Protein AF-A0A915NG76-F1 (afdb_monomer)

Sequence (175 aa):
MPSISKTQPSRLTCLKFEKVDKRSAHDLEFIYHGDGCTSHLGNDRKTKSEDTKIKSHHVNVPWRYCGSVGTVIHEVMHALGFEHEMNRFDRKEYAWIYYENVNKTMWSNFQRSTSQYFGTPYDYGSIMHYGPTYFTLDKKKFSIVALKHEYQNTMGQRDEPSFKDIKLINRLYCK

InterPro domains:
  IPR001506 Peptidase M12A [PF01400] (11-174)
  IPR001506 Peptidase M12A [PR00480] (66-84)
  IPR001506 Peptidase M12A [PR00480] (85-102)
  IPR001506 Peptidase M12A [PR00480] (121-136)
  IPR001506 Peptidase M12A [PR00480] (161-174)
  IPR001506 Peptidase M12A [PS51864] (1-175)
  IPR006026 Peptidase, metallopeptidase [SM00235] (1-126)
  IPR024079 Metallopeptidase, catalytic domain superfamily [G3DSA:3.40.390.10] (5-175)

Secondary structure (DSSP, 8-state):
--------GGGTSS------SS--TTSEEEE-SSSS-EE-SSS-TT---SS-S---EEEE--HHHH-SHHHHHHHHHHHTTPPPGGGSTTGGGTEEE-GGGB-GGGGGGGPPP----TTPPP-TT-TTSPPTTTTBSSTTS-SEEESSGGGTTTTT--SS--HHHHHHHHHHH--

pLDDT: mean 86.1, std 16.58, range [30.11, 98.44]

Nearest PDB structures (foldseek):
  3vtg-assembly1_A  TM=9.366E-01  e=2.040E-13  Oryzias latipes
  3lqb-assembly1_A  TM=9.213E-01  e=1.218E-12  Danio rerio
  1iab-assembly1_A  TM=8.892E-01  e=3.510E-12  Astacus astacus
  7uab-assembly1_H  TM=9.146E-01  e=6.802E-12  Homo sapiens
  3lq0-assembly1_A  TM=8.709E-01  e=1.155E-11  Astacus astacus

Solvent-accessible surface area (backbone atoms only — not comparable to full-atom values): 10423 Å² total; per-residue (Å²): 130,90,78,78,75,78,78,57,66,63,80,73,37,78,64,80,88,75,92,69,94,73,86,43,58,86,37,80,38,81,35,62,69,80,80,69,69,43,42,49,60,24,90,59,82,78,76,72,68,91,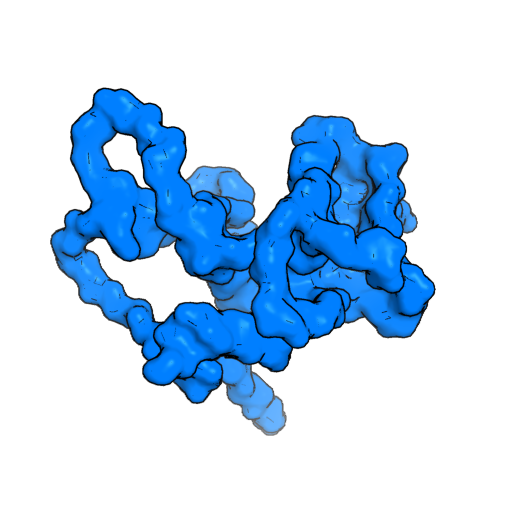69,93,74,70,64,43,47,49,29,33,34,16,59,92,86,23,61,47,71,21,46,48,48,39,26,50,39,16,42,71,47,49,68,47,51,68,18,38,70,65,24,79,82,45,39,46,73,39,65,90,39,29,40,77,93,54,53,72,80,61,46,71,40,87,72,82,63,88,89,57,75,92,51,56,52,20,37,46,18,67,34,31,44,54,64,30,80,46,83,91,42,58,16,40,44,41,73,51,67,90,43,43,84,43,26,35,43,54,74,54,75,26,74,64,50,46,50,52,50,30,74,76,73,50,127

Foldseek 3Di:
DDDPPLDDLVVLAVDDADDDPDAALAAEDEAQDDDDFAWAAESPPPPPPVDDDHNHTYGYAHCVPQVAPLSSVLRVVRNNRDAALLQEPCNVVWKDFPVVQADPVCVVSNHHDPDDQPPQDRDQQASSFQAQNPRGPDSVHGRMATPPNVSNHNHHDRR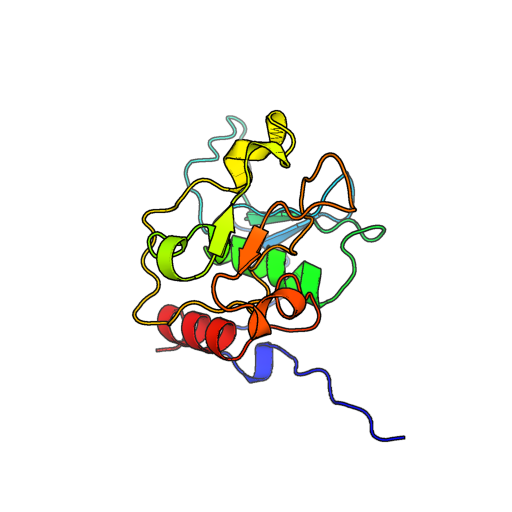DGDPSSSVSNCVVPPD

Mean predicted aligned error: 6.88 Å

Structure (mmCIF, N/CA/C/O backbone):
data_AF-A0A915NG76-F1
#
_entry.id   AF-A0A915NG76-F1
#
loop_
_atom_site.group_PDB
_atom_site.id
_atom_site.type_symbol
_atom_site.label_atom_id
_atom_site.label_alt_id
_atom_site.label_comp_id
_atom_site.label_asym_id
_atom_site.label_entity_id
_atom_site.label_seq_id
_atom_site.pdbx_PDB_ins_code
_atom_site.Cartn_x
_atom_site.Cartn_y
_atom_site.Cartn_z
_atom_site.occupancy
_atom_site.B_iso_or_equiv
_atom_site.auth_seq_id
_atom_site.auth_comp_id
_atom_site.auth_asym_id
_atom_site.auth_atom_id
_atom_site.pdbx_PDB_model_num
ATOM 1 N N . MET A 1 1 ? -3.055 -34.464 -0.888 1.00 31.48 1 MET A N 1
ATOM 2 C CA . MET A 1 1 ? -3.204 -33.109 -0.311 1.00 31.48 1 MET A CA 1
ATOM 3 C C . MET A 1 1 ? -3.363 -32.142 -1.472 1.00 31.48 1 MET A C 1
ATOM 5 O O . MET A 1 1 ? -2.508 -32.192 -2.348 1.00 31.48 1 MET A O 1
ATOM 9 N N . PRO A 1 2 ? -4.448 -31.359 -1.572 1.00 32.97 2 PRO A N 1
ATOM 10 C CA . PRO A 1 2 ? -4.625 -30.479 -2.716 1.00 32.97 2 PRO A CA 1
ATOM 11 C C . PRO A 1 2 ? -3.627 -29.325 -2.612 1.00 32.97 2 PRO A C 1
ATOM 13 O O . PRO A 1 2 ? -3.658 -28.534 -1.673 1.00 32.97 2 PRO A O 1
ATOM 16 N N . SER A 1 3 ? -2.705 -29.276 -3.569 1.00 30.11 3 SER A N 1
ATOM 17 C CA . SER A 1 3 ? -1.779 -28.173 -3.777 1.00 30.11 3 SER A CA 1
ATOM 18 C C . SER A 1 3 ? -2.566 -26.952 -4.246 1.00 30.11 3 SER A C 1
ATOM 20 O O . SER A 1 3 ? -2.996 -26.895 -5.400 1.00 30.11 3 SER A O 1
ATOM 22 N N . ILE A 1 4 ? -2.763 -25.976 -3.363 1.00 38.88 4 ILE A N 1
ATOM 23 C CA . ILE A 1 4 ? -3.222 -24.648 -3.768 1.00 38.88 4 ILE A CA 1
ATOM 24 C C . ILE A 1 4 ? -2.076 -24.040 -4.581 1.00 38.88 4 ILE A C 1
ATOM 26 O O . ILE A 1 4 ? -1.020 -23.694 -4.049 1.00 38.88 4 ILE A O 1
ATOM 30 N N . SER A 1 5 ? -2.254 -24.020 -5.900 1.00 38.53 5 SER A N 1
ATOM 31 C CA . SER A 1 5 ? -1.371 -23.350 -6.850 1.00 38.53 5 SER A CA 1
ATOM 32 C C . SER A 1 5 ? -1.288 -21.876 -6.459 1.00 38.53 5 SER A C 1
ATOM 34 O O . SER A 1 5 ? -2.211 -21.125 -6.758 1.00 38.53 5 SER A O 1
ATOM 36 N N . LYS A 1 6 ? -0.197 -21.468 -5.800 1.00 47.28 6 LYS A N 1
ATOM 37 C CA . LYS A 1 6 ? 0.127 -20.053 -5.583 1.00 47.28 6 LYS A CA 1
ATOM 38 C C . LYS A 1 6 ? 0.153 -19.373 -6.947 1.00 47.28 6 LYS A C 1
ATOM 40 O O . LYS A 1 6 ? 1.013 -19.671 -7.779 1.00 47.28 6 LYS A O 1
ATOM 45 N N . THR A 1 7 ? -0.839 -18.538 -7.209 1.00 50.06 7 THR A N 1
ATOM 46 C CA . THR A 1 7 ? -1.038 -17.871 -8.488 1.00 50.06 7 THR A CA 1
ATOM 47 C C . THR A 1 7 ? 0.158 -16.967 -8.761 1.00 50.06 7 THR A C 1
ATOM 49 O O . THR A 1 7 ? 0.383 -15.990 -8.056 1.00 50.06 7 THR A O 1
ATOM 52 N N . GLN A 1 8 ? 0.979 -17.301 -9.762 1.00 56.22 8 GLN A N 1
ATOM 53 C CA . GLN A 1 8 ? 2.066 -16.411 -10.167 1.00 56.22 8 GLN A CA 1
ATOM 54 C C . GLN A 1 8 ? 1.469 -15.146 -10.814 1.00 56.22 8 GLN A C 1
ATOM 56 O O . GLN A 1 8 ? 0.735 -15.281 -11.799 1.00 56.22 8 GLN A O 1
ATOM 61 N N . PRO A 1 9 ? 1.796 -13.927 -10.335 1.00 56.66 9 PRO A N 1
ATOM 62 C CA . PRO A 1 9 ? 1.234 -12.676 -10.865 1.00 56.66 9 PRO A CA 1
ATOM 63 C C . PRO A 1 9 ? 1.435 -12.475 -12.376 1.00 56.66 9 PRO A C 1
ATOM 65 O O . PRO A 1 9 ? 0.619 -11.835 -13.038 1.00 56.66 9 PRO A O 1
ATOM 68 N N . SER A 1 10 ? 2.485 -13.075 -12.946 1.00 60.84 10 SER A N 1
ATOM 69 C CA . SER A 1 10 ? 2.802 -13.040 -14.380 1.00 60.84 10 SER A CA 1
ATOM 70 C C . SER A 1 10 ? 1.759 -13.718 -15.277 1.00 60.84 10 SER A C 1
ATOM 72 O O . SER A 1 10 ? 1.754 -13.485 -16.480 1.00 60.84 10 SER A O 1
ATOM 74 N N . ARG A 1 11 ? 0.869 -14.559 -14.728 1.00 74.75 11 ARG A N 1
ATOM 75 C CA . ARG A 1 11 ? -0.233 -15.178 -15.491 1.00 74.75 11 ARG A CA 1
ATOM 76 C C . ARG A 1 11 ? -1.514 -14.348 -15.495 1.00 74.75 11 ARG A C 1
ATOM 78 O O . ARG A 1 11 ? -2.400 -14.618 -16.296 1.00 74.75 11 ARG A O 1
ATOM 85 N N . LEU A 1 12 ? -1.623 -13.379 -14.589 1.00 87.56 12 LEU A N 1
ATOM 86 C CA . LEU A 1 12 ? -2.818 -12.551 -14.409 1.00 87.56 12 LEU A CA 1
ATOM 87 C C . LEU A 1 12 ? -2.623 -11.118 -14.916 1.00 87.56 12 LEU A C 1
ATOM 89 O O . LEU A 1 12 ? -3.584 -10.351 -14.970 1.00 87.56 12 LEU A O 1
ATOM 93 N N . THR A 1 13 ? -1.391 -10.762 -15.282 1.00 91.50 13 THR A N 1
ATOM 94 C CA . THR A 1 13 ? -1.029 -9.454 -15.828 1.00 91.50 13 THR A CA 1
ATOM 95 C C . THR A 1 13 ? -0.209 -9.608 -17.103 1.00 91.50 13 THR A C 1
ATOM 97 O O . THR A 1 13 ? 0.371 -10.660 -17.354 1.00 91.50 13 THR A O 1
ATOM 100 N N . CYS A 1 14 ? -0.148 -8.556 -17.919 1.00 91.56 14 CYS A N 1
ATOM 101 C CA . CYS A 1 14 ? 0.740 -8.504 -19.085 1.00 91.56 14 CYS A CA 1
ATOM 102 C C . CYS A 1 14 ? 2.205 -8.215 -18.716 1.00 91.56 14 CYS A C 1
ATOM 104 O O . CYS A 1 14 ? 3.066 -8.237 -19.597 1.00 91.56 14 CYS A O 1
ATOM 106 N N . LEU A 1 15 ? 2.490 -7.903 -17.444 1.00 91.12 15 LEU A N 1
ATOM 107 C CA . LEU A 1 15 ? 3.829 -7.537 -17.004 1.00 91.12 15 LEU A CA 1
ATOM 108 C C . LEU A 1 15 ? 4.763 -8.743 -17.098 1.00 91.12 15 LEU A C 1
ATOM 110 O O . LEU A 1 15 ? 4.493 -9.817 -16.554 1.00 91.12 15 LEU A O 1
ATOM 114 N N . LYS A 1 16 ? 5.898 -8.534 -17.762 1.00 89.31 16 LYS A N 1
ATOM 115 C CA . LYS A 1 16 ? 6.995 -9.493 -17.855 1.00 89.31 16 LYS A CA 1
ATOM 116 C C . LYS A 1 16 ? 8.250 -8.842 -17.299 1.00 89.31 16 LYS A C 1
ATOM 118 O O . LYS A 1 16 ? 8.584 -7.725 -17.680 1.00 89.31 16 LYS A O 1
ATOM 123 N N . PHE A 1 17 ? 8.921 -9.550 -16.400 1.00 87.81 17 PHE A N 1
ATOM 124 C CA . PHE A 1 17 ? 10.209 -9.139 -15.859 1.00 87.81 17 PHE A CA 1
ATOM 125 C C . PHE A 1 17 ? 11.282 -10.017 -16.481 1.00 87.81 17 PHE A C 1
ATOM 127 O O . PHE A 1 17 ? 11.230 -11.242 -16.368 1.00 87.81 17 PHE A O 1
ATOM 134 N N . GLU A 1 18 ? 12.241 -9.382 -17.140 1.00 89.88 18 GLU A N 1
ATOM 135 C CA . GLU A 1 18 ? 13.360 -10.054 -17.783 1.00 89.88 18 GLU A CA 1
ATOM 136 C C . GLU A 1 18 ? 14.650 -9.627 -17.099 1.00 89.88 18 GLU A C 1
ATOM 138 O O . GLU A 1 18 ? 14.840 -8.463 -16.744 1.00 89.88 18 GLU A O 1
ATOM 143 N N . LYS A 1 19 ? 15.542 -10.591 -16.874 1.00 90.38 19 LYS A N 1
ATOM 144 C CA . LYS A 1 19 ? 16.863 -10.286 -16.341 1.00 90.38 19 LYS A CA 1
ATOM 145 C C . LYS A 1 19 ? 17.664 -9.570 -17.424 1.00 90.38 19 LYS A C 1
ATOM 147 O O . LYS A 1 19 ? 17.807 -10.092 -18.525 1.00 90.38 19 LYS A O 1
ATOM 152 N N . VAL A 1 20 ? 18.230 -8.421 -17.076 1.00 86.44 20 VAL A N 1
ATOM 153 C CA . VAL A 1 20 ? 19.113 -7.650 -17.953 1.00 86.44 20 VAL A CA 1
ATOM 154 C C . VAL A 1 20 ? 20.559 -7.733 -17.470 1.00 86.44 20 VAL A C 1
ATOM 156 O O . VAL A 1 20 ? 20.831 -7.664 -16.270 1.00 86.44 20 VAL A O 1
ATOM 159 N N . ASP A 1 21 ? 21.501 -7.868 -18.405 1.00 84.25 21 ASP A N 1
ATOM 160 C CA . ASP A 1 21 ? 22.936 -7.925 -18.085 1.00 84.25 21 ASP A CA 1
ATOM 161 C C . ASP A 1 21 ? 23.558 -6.529 -17.937 1.00 84.25 21 ASP A C 1
ATOM 163 O O . ASP A 1 21 ? 24.488 -6.325 -17.155 1.00 84.25 21 ASP A O 1
ATOM 167 N N . LYS A 1 22 ? 23.029 -5.542 -18.672 1.00 81.88 22 LYS A N 1
ATOM 168 C CA . LYS A 1 22 ? 23.429 -4.133 -18.587 1.00 81.88 22 LYS A CA 1
ATOM 169 C C . LYS A 1 22 ? 22.268 -3.319 -18.038 1.00 81.88 22 LYS A C 1
ATOM 171 O O . LYS A 1 22 ? 21.268 -3.143 -18.723 1.00 81.88 22 LYS A O 1
ATOM 176 N N . ARG A 1 23 ? 22.425 -2.830 -16.808 1.00 75.19 23 ARG A N 1
ATOM 177 C CA . ARG A 1 23 ? 21.411 -2.023 -16.124 1.00 75.19 23 ARG A CA 1
ATOM 178 C C . ARG A 1 23 ? 21.256 -0.654 -16.774 1.00 75.19 23 ARG A C 1
ATOM 180 O O . ARG A 1 23 ? 22.228 -0.058 -17.235 1.00 75.19 23 ARG A O 1
ATOM 187 N N . SER A 1 24 ? 20.042 -0.143 -16.721 1.00 77.38 24 SER A N 1
ATOM 188 C CA . SER A 1 24 ? 19.613 1.195 -17.094 1.00 77.38 24 SER A CA 1
ATOM 189 C C . SER A 1 24 ? 18.843 1.836 -15.934 1.00 77.38 24 SER A C 1
ATOM 191 O O . SER A 1 24 ? 18.521 1.192 -14.937 1.00 77.38 24 SER A O 1
ATOM 193 N N . ALA A 1 25 ? 18.526 3.125 -16.063 1.00 71.50 25 ALA A N 1
ATOM 194 C CA . ALA A 1 25 ? 17.748 3.848 -15.055 1.00 71.50 25 ALA A CA 1
ATOM 195 C C . ALA A 1 25 ? 16.252 3.466 -15.041 1.00 71.50 25 ALA A C 1
ATOM 197 O O . ALA A 1 25 ? 15.455 4.079 -14.337 1.00 71.50 25 ALA A O 1
ATOM 198 N N . HIS A 1 26 ? 15.854 2.507 -15.877 1.00 76.44 26 HIS A N 1
ATOM 199 C CA . HIS A 1 26 ? 14.485 2.012 -15.986 1.00 76.44 26 HIS A CA 1
ATOM 200 C C . HIS A 1 26 ? 14.322 0.608 -15.397 1.00 76.44 26 HIS A C 1
ATOM 202 O O . HIS A 1 26 ? 13.203 0.104 -15.350 1.00 76.44 26 HIS A O 1
ATOM 208 N N . ASP A 1 27 ? 15.418 -0.011 -14.953 1.00 84.31 27 ASP A N 1
ATOM 209 C CA . ASP A 1 27 ? 15.411 -1.374 -14.440 1.00 84.31 27 ASP A CA 1
ATOM 210 C C . ASP A 1 27 ? 15.227 -1.405 -12.923 1.00 84.31 27 ASP A C 1
ATOM 212 O O . ASP A 1 27 ? 15.664 -0.504 -12.200 1.00 84.31 27 ASP A O 1
ATOM 216 N N . LEU A 1 28 ? 14.621 -2.490 -12.441 1.00 87.50 28 LEU A N 1
ATOM 217 C CA . LEU A 1 28 ? 14.550 -2.798 -11.017 1.00 87.50 28 LEU A CA 1
ATOM 218 C C . LEU A 1 28 ? 15.875 -3.403 -10.544 1.00 87.50 28 LEU A C 1
ATOM 220 O O . LEU A 1 28 ? 16.375 -4.368 -11.126 1.00 87.50 28 LEU A O 1
ATOM 224 N N . GLU A 1 29 ? 16.411 -2.884 -9.444 1.00 87.44 29 GLU A N 1
ATOM 225 C CA . GLU A 1 29 ? 17.569 -3.451 -8.761 1.00 87.44 29 GLU A CA 1
ATOM 226 C C . GLU A 1 29 ? 17.162 -4.017 -7.406 1.00 87.44 29 GLU A C 1
ATOM 228 O O . GLU A 1 29 ? 16.820 -3.284 -6.481 1.00 87.44 29 GLU A O 1
ATOM 233 N N . PHE A 1 30 ? 17.224 -5.341 -7.286 1.00 89.12 30 PHE A N 1
ATOM 234 C CA . PHE A 1 30 ? 16.929 -6.024 -6.035 1.00 89.12 30 PHE A CA 1
ATOM 235 C C . PHE A 1 30 ? 18.147 -6.008 -5.110 1.00 89.12 30 PHE A C 1
ATOM 237 O O . PHE A 1 30 ? 19.215 -6.521 -5.457 1.00 89.12 30 PHE A O 1
ATOM 244 N N . ILE A 1 31 ? 17.963 -5.450 -3.916 1.00 88.81 31 ILE A N 1
ATOM 245 C CA . ILE A 1 31 ? 18.973 -5.367 -2.861 1.00 88.81 31 ILE A CA 1
ATOM 246 C C . ILE A 1 31 ? 18.602 -6.369 -1.770 1.00 88.81 31 ILE A C 1
ATOM 248 O O . ILE A 1 31 ? 17.483 -6.372 -1.270 1.00 88.81 31 ILE A O 1
ATOM 252 N N . TYR A 1 32 ? 19.541 -7.244 -1.408 1.00 88.56 32 TYR A N 1
ATOM 253 C CA . TYR A 1 32 ? 19.290 -8.372 -0.496 1.00 88.56 32 TYR A CA 1
ATOM 254 C C . TYR A 1 32 ? 19.981 -8.233 0.870 1.00 88.56 32 TYR A C 1
ATOM 256 O O . TYR A 1 32 ? 20.070 -9.204 1.623 1.00 88.56 32 TYR A O 1
ATOM 264 N N . HIS A 1 33 ? 20.497 -7.047 1.189 1.00 83.19 33 HIS A N 1
ATOM 265 C CA . HIS A 1 33 ? 21.232 -6.747 2.417 1.00 83.19 33 HIS A CA 1
ATOM 266 C C . HIS A 1 33 ? 20.765 -5.418 3.022 1.00 83.19 33 HIS A C 1
ATOM 268 O O . HIS A 1 33 ? 20.206 -4.584 2.321 1.00 83.19 33 HIS A O 1
ATOM 274 N N . GLY A 1 34 ? 21.017 -5.221 4.317 1.00 81.94 34 GLY A N 1
ATOM 275 C CA . GLY A 1 34 ? 20.538 -4.059 5.070 1.00 81.94 34 GLY A CA 1
ATOM 276 C C . GLY A 1 34 ? 19.251 -4.344 5.844 1.00 81.94 34 GLY A C 1
ATOM 277 O O . GLY A 1 34 ? 18.900 -5.505 6.074 1.00 81.94 34 GLY A O 1
ATOM 278 N N . ASP A 1 35 ? 18.569 -3.271 6.241 1.00 83.25 35 ASP A N 1
ATOM 279 C CA . ASP A 1 35 ? 17.404 -3.313 7.123 1.00 83.25 35 ASP A CA 1
ATOM 280 C C . ASP A 1 35 ? 16.123 -2.869 6.404 1.00 83.25 35 ASP A C 1
ATOM 282 O O . ASP A 1 35 ? 16.138 -1.965 5.568 1.00 83.25 35 ASP A O 1
ATOM 286 N N . GLY A 1 36 ? 14.999 -3.484 6.780 1.00 86.12 36 GLY A N 1
ATOM 287 C CA . GLY A 1 36 ? 13.666 -3.151 6.269 1.00 86.12 36 GLY A CA 1
ATOM 288 C C . GLY A 1 36 ? 13.362 -3.687 4.866 1.00 86.12 36 GLY A C 1
ATOM 289 O O . GLY A 1 36 ? 14.256 -4.073 4.119 1.00 86.12 36 GLY A O 1
ATOM 290 N N . CYS A 1 37 ? 12.073 -3.714 4.528 1.00 91.69 37 CYS A N 1
ATOM 291 C CA . CYS A 1 37 ? 11.581 -3.978 3.175 1.00 91.69 37 CYS A CA 1
ATOM 292 C C . CYS A 1 37 ? 11.119 -2.638 2.604 1.00 91.69 37 CYS A C 1
ATOM 294 O O . CYS A 1 37 ? 10.299 -1.978 3.249 1.00 91.69 37 CYS A O 1
ATOM 296 N N . THR A 1 38 ? 11.710 -2.186 1.497 1.00 90.44 38 THR A N 1
ATOM 297 C CA . THR A 1 38 ? 11.398 -0.866 0.928 1.00 90.44 38 THR A CA 1
ATOM 298 C C . THR A 1 38 ? 11.590 -0.818 -0.584 1.00 90.44 38 THR A C 1
ATOM 300 O O . THR A 1 38 ? 12.479 -1.460 -1.145 1.00 90.44 38 THR A O 1
ATOM 303 N N . SER A 1 39 ? 10.821 0.041 -1.249 1.00 89.19 39 SER A N 1
ATOM 304 C CA . SER A 1 39 ? 11.100 0.489 -2.610 1.00 89.19 39 SER A CA 1
ATOM 305 C C . SER A 1 39 ? 10.675 1.943 -2.815 1.00 89.19 39 SER A C 1
ATOM 307 O O . SER A 1 39 ? 9.869 2.491 -2.060 1.00 89.19 39 SER A O 1
ATOM 309 N N . HIS A 1 40 ? 11.244 2.587 -3.832 1.00 83.88 40 HIS A N 1
ATOM 310 C CA . HIS A 1 40 ? 10.805 3.907 -4.275 1.00 83.88 40 HIS A CA 1
ATOM 311 C C . HIS A 1 40 ? 9.447 3.821 -4.978 1.00 83.88 40 HIS A C 1
ATOM 313 O O . HIS A 1 40 ? 9.148 2.833 -5.640 1.00 83.88 40 HIS A O 1
ATOM 319 N N . LEU A 1 41 ? 8.642 4.881 -4.868 1.00 85.56 41 LEU A N 1
ATOM 320 C CA . LEU A 1 41 ? 7.348 4.952 -5.541 1.00 85.56 41 LEU A CA 1
ATOM 321 C C . LEU A 1 41 ? 7.514 5.311 -7.018 1.00 85.56 41 LEU A C 1
ATOM 323 O O . LEU A 1 41 ? 7.788 6.462 -7.362 1.00 85.56 41 LEU A O 1
ATOM 327 N N . GLY A 1 42 ? 7.285 4.333 -7.891 1.00 82.19 42 GLY A N 1
ATOM 328 C CA . GLY A 1 42 ? 7.299 4.532 -9.337 1.00 82.19 42 GLY A CA 1
ATOM 329 C C . GLY A 1 42 ? 8.652 5.021 -9.847 1.00 82.19 42 GLY A C 1
ATOM 330 O O . GLY A 1 42 ? 9.668 4.954 -9.156 1.00 82.19 42 GLY A O 1
ATOM 331 N N . ASN A 1 43 ? 8.656 5.595 -11.055 1.00 69.25 43 ASN A N 1
ATOM 332 C CA . ASN A 1 43 ? 9.859 6.210 -11.609 1.00 69.25 43 ASN A CA 1
ATOM 333 C C . ASN A 1 43 ? 10.142 7.592 -10.991 1.00 69.25 43 ASN A C 1
ATOM 335 O O . ASN A 1 43 ? 9.971 8.624 -11.648 1.00 69.25 43 ASN A O 1
ATOM 339 N N . ASP A 1 44 ? 10.518 7.622 -9.708 1.00 58.50 44 ASP A N 1
ATOM 340 C CA . ASP A 1 44 ? 10.808 8.872 -9.009 1.00 58.50 44 ASP A CA 1
ATOM 341 C C . ASP A 1 44 ? 12.102 9.521 -9.529 1.00 58.50 44 ASP A C 1
ATOM 343 O O . ASP A 1 44 ? 13.217 9.217 -9.106 1.00 58.50 44 ASP A O 1
ATOM 347 N N . ARG A 1 45 ? 11.939 10.476 -10.452 1.00 51.34 45 ARG A N 1
ATOM 348 C CA . ARG A 1 45 ? 13.025 11.305 -11.004 1.00 51.34 45 ARG A CA 1
ATOM 349 C C . ARG A 1 45 ? 13.652 12.249 -9.966 1.00 51.34 45 ARG A C 1
ATOM 351 O O . ARG A 1 45 ? 14.635 12.922 -10.288 1.00 51.34 45 ARG A O 1
ATOM 358 N N . LYS A 1 46 ? 13.085 12.364 -8.754 1.00 45.66 46 LYS A N 1
ATOM 359 C CA . LYS A 1 46 ? 13.570 13.267 -7.697 1.00 45.66 46 LYS A CA 1
ATOM 360 C C . LYS A 1 46 ? 14.698 12.690 -6.853 1.00 45.66 46 LYS A C 1
ATOM 362 O O . LYS A 1 46 ? 15.303 13.455 -6.105 1.00 45.66 46 LYS A O 1
ATOM 367 N N . THR A 1 47 ? 15.070 11.419 -7.011 1.00 46.50 47 THR A N 1
ATOM 368 C CA . THR A 1 47 ? 16.317 10.884 -6.441 1.00 46.50 47 THR A CA 1
ATOM 369 C C . THR A 1 47 ? 17.521 11.429 -7.221 1.00 46.50 47 THR A C 1
ATOM 371 O O . THR A 1 47 ? 18.261 10.742 -7.921 1.00 46.50 47 THR A O 1
ATOM 374 N N . LYS A 1 48 ? 17.756 12.739 -7.126 1.00 38.38 48 LYS A N 1
ATOM 375 C CA . LYS A 1 48 ? 19.010 13.376 -7.521 1.00 38.38 48 LYS A CA 1
ATOM 376 C C . LYS A 1 48 ? 20.096 13.014 -6.497 1.00 38.38 48 LYS A C 1
ATOM 378 O O . LYS A 1 48 ? 20.472 13.845 -5.692 1.00 38.38 48 LYS A O 1
ATOM 383 N N . SER A 1 49 ? 20.593 11.774 -6.514 1.00 40.47 49 SER A N 1
ATOM 384 C CA . SER A 1 49 ? 21.958 11.527 -6.034 1.00 40.47 49 SER A CA 1
ATOM 385 C C . SER A 1 49 ? 22.923 12.251 -6.978 1.00 40.47 49 SER A C 1
ATOM 387 O O . SER A 1 49 ? 22.769 12.144 -8.203 1.00 40.47 49 SER A O 1
ATOM 389 N N . GLU A 1 50 ? 23.810 13.051 -6.390 1.00 42.75 50 GLU A N 1
ATOM 390 C CA . GLU A 1 50 ? 24.789 13.935 -7.032 1.00 42.75 50 GLU A CA 1
ATOM 391 C C . GLU A 1 50 ? 25.934 13.195 -7.728 1.00 42.75 50 GLU A C 1
ATOM 393 O O . GLU A 1 50 ? 26.675 13.825 -8.472 1.00 42.75 50 GLU A O 1
ATOM 398 N N . AS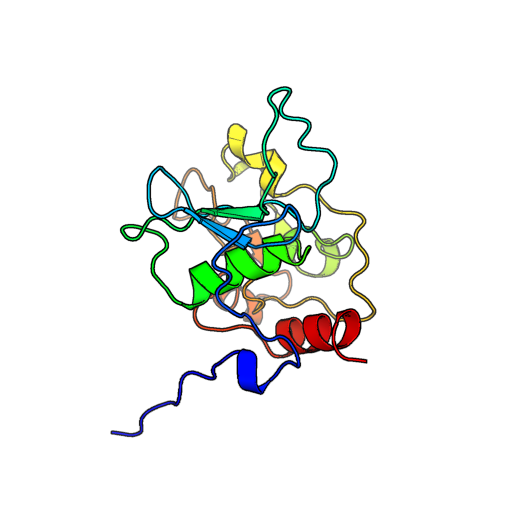P A 1 51 ? 26.027 11.871 -7.605 1.00 47.19 51 ASP A N 1
ATOM 399 C CA . ASP A 1 51 ? 27.107 11.114 -8.226 1.00 47.19 51 ASP A CA 1
ATOM 400 C C . ASP A 1 51 ? 26.616 10.218 -9.368 1.00 47.19 51 ASP A C 1
ATOM 402 O O . ASP A 1 51 ? 25.769 9.333 -9.247 1.00 47.19 51 ASP A O 1
ATOM 406 N N . THR A 1 52 ? 27.175 10.495 -10.538 1.00 48.78 52 THR A N 1
ATOM 407 C CA . THR A 1 52 ? 2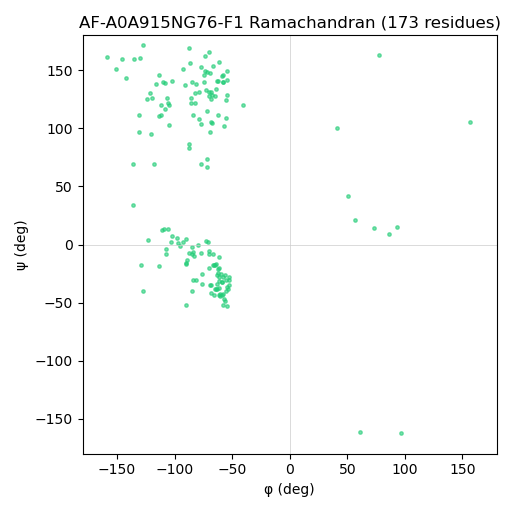7.090 9.738 -11.786 1.00 48.78 52 THR A CA 1
ATOM 408 C C . THR A 1 52 ? 27.164 8.214 -11.609 1.00 48.78 52 THR A C 1
ATOM 410 O O . THR A 1 52 ? 28.203 7.709 -11.190 1.00 48.78 52 THR A O 1
ATOM 413 N N . LYS A 1 53 ? 26.104 7.500 -12.033 1.00 53.16 53 LYS A N 1
ATOM 414 C CA . LYS A 1 53 ? 26.066 6.205 -12.769 1.00 53.16 53 LYS A CA 1
ATOM 415 C C . LYS A 1 53 ? 24.715 5.520 -12.509 1.00 53.16 53 LYS A C 1
ATOM 417 O O . LYS A 1 53 ? 24.495 5.015 -11.427 1.00 53.16 53 LYS A O 1
ATOM 422 N N . ILE A 1 54 ? 23.827 5.543 -13.510 1.00 49.53 54 ILE A N 1
ATOM 423 C CA . ILE A 1 54 ? 22.600 4.725 -13.657 1.00 49.53 54 ILE A CA 1
ATOM 424 C C . ILE A 1 54 ? 21.772 4.513 -12.369 1.00 49.53 54 ILE A C 1
ATOM 426 O O . ILE A 1 54 ? 22.052 3.631 -11.570 1.00 49.53 54 ILE A O 1
ATOM 430 N N . LYS A 1 55 ? 20.688 5.281 -12.214 1.00 55.34 55 LYS A N 1
ATOM 431 C CA . LYS A 1 55 ? 19.767 5.181 -11.070 1.00 55.34 55 LYS A CA 1
ATOM 432 C C . LYS A 1 55 ? 18.691 4.133 -11.339 1.00 55.34 55 LYS A C 1
ATOM 434 O O . LYS A 1 55 ? 17.651 4.471 -11.893 1.00 55.34 55 LYS A O 1
ATOM 439 N N . SER A 1 56 ? 18.978 2.877 -11.029 1.00 59.16 56 SER A N 1
ATOM 440 C CA . SER A 1 56 ? 17.994 1.789 -11.021 1.00 59.16 56 SER A CA 1
ATOM 441 C C . SER A 1 56 ? 16.953 2.000 -9.911 1.00 59.16 56 SER A C 1
ATOM 443 O O . SER A 1 56 ? 17.214 2.644 -8.890 1.00 59.16 56 SER A O 1
ATOM 445 N N . HIS A 1 57 ? 15.752 1.453 -10.093 1.00 77.50 57 HIS A N 1
ATOM 446 C CA . HIS A 1 57 ? 14.713 1.446 -9.062 1.00 77.50 57 HIS A CA 1
ATOM 447 C C . HIS A 1 57 ? 15.024 0.382 -8.024 1.00 77.50 57 HIS A C 1
ATOM 449 O O . HIS A 1 57 ? 14.834 -0.809 -8.262 1.00 77.50 57 HIS A O 1
ATOM 455 N N . HIS A 1 58 ? 15.518 0.813 -6.866 1.00 85.81 58 HIS A N 1
ATOM 456 C CA . HIS A 1 58 ? 15.872 -0.104 -5.792 1.00 85.81 58 HIS A CA 1
ATOM 457 C C . HIS A 1 58 ? 14.629 -0.764 -5.182 1.00 85.81 58 HIS A C 1
ATOM 459 O O . HIS A 1 58 ? 13.663 -0.099 -4.797 1.00 85.81 58 HIS A O 1
ATOM 465 N N . VAL A 1 59 ? 14.697 -2.084 -5.060 1.00 89.50 59 VAL A N 1
ATOM 466 C CA . VAL A 1 59 ? 13.744 -2.940 -4.354 1.00 89.50 59 VAL A CA 1
ATOM 467 C C . VAL A 1 59 ? 14.534 -3.657 -3.264 1.00 89.50 59 VAL A C 1
ATOM 469 O O . VAL A 1 59 ? 15.216 -4.650 -3.517 1.00 89.50 59 VAL A O 1
ATOM 472 N N . ASN A 1 60 ? 14.513 -3.111 -2.053 1.00 92.00 60 ASN A N 1
ATOM 473 C CA . ASN A 1 60 ? 15.230 -3.656 -0.910 1.00 92.00 60 ASN A CA 1
ATOM 474 C C . ASN A 1 60 ? 14.400 -4.756 -0.244 1.00 92.00 60 ASN A C 1
ATOM 476 O O . ASN A 1 60 ? 13.362 -4.496 0.364 1.00 92.00 60 ASN A O 1
ATOM 480 N N . VAL A 1 61 ? 14.874 -5.992 -0.362 1.00 91.19 61 VAL A N 1
ATOM 481 C CA . VAL A 1 61 ? 14.242 -7.203 0.169 1.00 91.19 61 VAL A CA 1
ATOM 482 C C . VAL A 1 61 ? 15.280 -8.125 0.830 1.00 91.19 61 VAL A C 1
ATOM 484 O O . VAL A 1 61 ? 15.560 -9.222 0.335 1.00 91.19 61 VAL A O 1
ATOM 487 N N . PRO A 1 62 ? 15.863 -7.732 1.979 1.00 90.12 62 PRO A N 1
ATOM 488 C CA . PRO A 1 62 ? 16.778 -8.587 2.724 1.00 90.12 62 PRO A CA 1
ATOM 489 C C . PRO A 1 62 ? 16.151 -9.944 3.057 1.00 90.12 62 PRO A C 1
ATOM 491 O O . PRO A 1 62 ? 15.065 -10.026 3.640 1.00 90.12 62 PRO A O 1
ATOM 494 N N . TRP A 1 63 ? 16.862 -11.029 2.734 1.00 84.12 63 TRP A N 1
ATOM 495 C CA . TRP A 1 63 ? 16.329 -12.397 2.818 1.00 84.12 63 TRP A CA 1
ATOM 496 C C . TRP A 1 63 ? 15.753 -12.750 4.197 1.00 84.12 63 TRP A C 1
ATOM 498 O O . TRP A 1 63 ? 14.718 -13.404 4.294 1.00 84.12 63 TRP A O 1
ATOM 508 N N . ARG A 1 64 ? 16.396 -12.274 5.272 1.00 83.38 64 ARG A N 1
ATOM 509 C CA . ARG A 1 64 ? 16.029 -12.599 6.660 1.00 83.38 64 ARG A CA 1
ATOM 51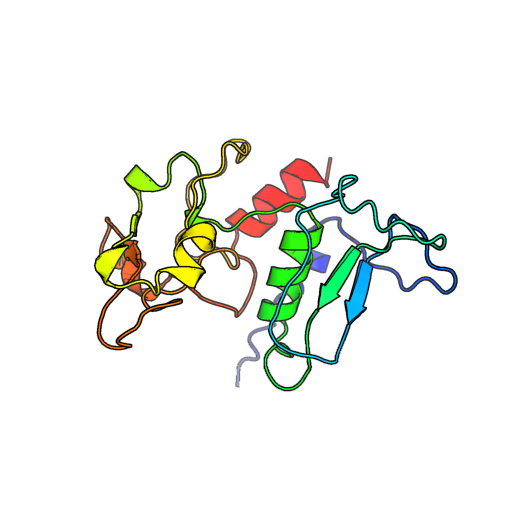0 C C . ARG A 1 64 ? 14.622 -12.154 7.065 1.00 83.38 64 ARG A C 1
ATOM 512 O O . ARG A 1 64 ? 14.024 -12.816 7.906 1.00 83.38 64 ARG A O 1
ATOM 519 N N . TYR A 1 65 ? 14.119 -11.053 6.507 1.00 83.06 65 TYR A N 1
ATOM 520 C CA . TYR A 1 65 ? 12.873 -10.421 6.967 1.00 83.06 65 TYR A CA 1
ATOM 521 C C . TYR A 1 65 ? 11.874 -10.137 5.836 1.00 83.06 65 TYR A C 1
ATOM 523 O O . TYR A 1 65 ? 10.689 -9.970 6.107 1.00 83.06 65 TYR A O 1
ATOM 531 N N . CYS A 1 66 ? 12.328 -10.130 4.578 1.00 89.62 66 CYS A N 1
ATOM 532 C CA . CYS A 1 66 ? 11.534 -9.732 3.411 1.00 89.62 66 CYS A CA 1
ATOM 533 C C . CYS A 1 66 ? 11.449 -10.816 2.327 1.00 89.62 66 CYS A C 1
ATOM 535 O O . CYS A 1 66 ? 10.867 -10.581 1.275 1.00 89.62 66 CYS A O 1
ATOM 537 N N . GLY A 1 67 ? 12.018 -12.005 2.561 1.00 83.25 67 GLY A N 1
ATOM 538 C CA . GLY A 1 67 ? 12.151 -13.061 1.549 1.00 83.25 67 GLY A CA 1
ATOM 539 C C . GLY A 1 67 ? 10.853 -13.771 1.136 1.00 83.25 67 GLY A C 1
ATOM 540 O O . GLY A 1 67 ? 10.909 -14.707 0.339 1.00 83.25 67 GLY A O 1
ATOM 541 N N . SER A 1 68 ? 9.687 -13.382 1.666 1.00 90.19 68 SER A N 1
ATOM 542 C CA . SER A 1 68 ? 8.416 -13.965 1.228 1.00 90.19 68 SER A CA 1
ATOM 543 C C . SER A 1 68 ? 8.027 -13.431 -0.155 1.00 90.19 68 SER A C 1
ATOM 545 O O . SER A 1 68 ? 8.266 -12.271 -0.487 1.00 90.19 68 SER A O 1
ATOM 547 N N . VAL A 1 69 ? 7.385 -14.279 -0.963 1.00 90.62 69 VAL A N 1
ATOM 548 C CA . VAL A 1 69 ? 6.946 -13.900 -2.316 1.00 90.62 69 VAL A CA 1
ATOM 549 C C . VAL A 1 69 ? 6.000 -12.696 -2.274 1.00 90.62 69 VAL A C 1
ATOM 551 O O . VAL A 1 69 ? 6.170 -11.774 -3.064 1.00 90.62 69 VAL A O 1
ATOM 554 N N . GLY A 1 70 ? 5.051 -12.656 -1.335 1.00 93.50 70 GLY A N 1
ATOM 555 C CA . GLY A 1 70 ? 4.128 -11.529 -1.219 1.00 93.50 70 GLY A CA 1
ATOM 556 C C . GLY A 1 70 ? 4.796 -10.232 -0.759 1.00 93.50 70 GLY A C 1
ATOM 557 O O . GLY A 1 70 ? 4.444 -9.169 -1.260 1.00 93.50 70 GLY A O 1
ATOM 558 N N . THR A 1 71 ? 5.811 -10.286 0.111 1.00 94.00 71 THR A N 1
ATOM 559 C CA . THR A 1 71 ? 6.591 -9.084 0.451 1.00 94.00 71 THR A CA 1
ATOM 560 C C . THR A 1 71 ? 7.373 -8.579 -0.756 1.00 94.00 71 THR A C 1
ATOM 562 O O . THR A 1 71 ? 7.336 -7.390 -1.044 1.00 94.00 71 THR A O 1
ATOM 565 N N . VAL A 1 72 ? 8.015 -9.461 -1.526 1.00 93.38 72 VAL A N 1
ATOM 566 C CA . VAL A 1 72 ? 8.711 -9.045 -2.756 1.00 93.38 72 VAL A CA 1
ATOM 567 C C . VAL A 1 72 ? 7.737 -8.408 -3.750 1.00 93.38 72 VAL A C 1
ATOM 569 O O . VAL A 1 72 ? 8.042 -7.369 -4.326 1.00 93.38 72 VAL A O 1
ATOM 572 N N . ILE A 1 73 ? 6.545 -8.983 -3.917 1.00 94.50 73 ILE A N 1
ATOM 573 C CA . ILE A 1 73 ? 5.488 -8.413 -4.761 1.00 94.50 73 ILE A CA 1
ATOM 574 C C . ILE A 1 73 ? 5.052 -7.031 -4.256 1.00 94.50 73 ILE A C 1
ATOM 576 O O . ILE A 1 73 ? 4.900 -6.129 -5.074 1.00 94.50 73 ILE A O 1
ATOM 580 N N . HIS A 1 74 ? 4.880 -6.847 -2.944 1.00 96.81 74 HIS A N 1
ATOM 581 C CA . HIS A 1 74 ? 4.543 -5.553 -2.338 1.00 96.81 74 HIS A CA 1
ATOM 582 C C . HIS A 1 74 ? 5.572 -4.475 -2.703 1.00 96.81 74 HIS A C 1
ATOM 584 O O . HIS A 1 74 ? 5.208 -3.403 -3.185 1.00 96.81 74 HIS A O 1
ATOM 590 N N . GLU A 1 75 ? 6.864 -4.779 -2.553 1.00 95.06 75 GLU A N 1
ATOM 591 C CA . GLU A 1 75 ? 7.924 -3.824 -2.891 1.00 95.06 75 GLU A CA 1
ATOM 592 C C . GLU A 1 75 ? 8.031 -3.579 -4.405 1.00 95.06 75 GLU A C 1
ATOM 594 O O . GLU A 1 75 ? 8.263 -2.454 -4.843 1.00 95.06 75 GLU A O 1
ATOM 599 N N . VAL A 1 76 ? 7.788 -4.596 -5.237 1.00 93.56 76 VAL A N 1
ATOM 600 C CA . VAL A 1 76 ? 7.703 -4.413 -6.696 1.00 93.56 76 VAL A CA 1
ATOM 601 C C . VAL A 1 76 ? 6.508 -3.534 -7.073 1.00 93.56 76 VAL A C 1
ATOM 603 O O . VAL A 1 76 ? 6.630 -2.694 -7.960 1.00 93.56 76 VAL A O 1
ATOM 606 N N . MET A 1 77 ? 5.363 -3.665 -6.401 1.00 94.81 77 MET A N 1
ATOM 607 C CA . MET A 1 77 ? 4.213 -2.785 -6.624 1.00 94.81 77 MET A CA 1
ATOM 608 C C . MET A 1 77 ? 4.532 -1.334 -6.250 1.00 94.81 77 MET A C 1
ATOM 610 O O . MET A 1 77 ? 4.168 -0.431 -7.003 1.00 94.81 77 MET A O 1
ATOM 614 N N . HIS A 1 78 ? 5.283 -1.086 -5.175 1.00 94.44 78 HIS A N 1
ATOM 615 C CA . HIS A 1 78 ? 5.821 0.251 -4.909 1.00 94.44 78 HIS A CA 1
ATOM 616 C C . HIS A 1 78 ? 6.675 0.769 -6.069 1.00 94.44 78 HIS A C 1
ATOM 618 O O . HIS A 1 78 ? 6.420 1.873 -6.554 1.00 94.44 78 HIS A O 1
ATOM 624 N N . ALA A 1 79 ? 7.592 -0.045 -6.597 1.00 91.06 79 ALA A N 1
ATOM 625 C CA . ALA A 1 79 ? 8.415 0.325 -7.752 1.00 91.06 79 ALA A CA 1
ATOM 626 C C . ALA A 1 79 ? 7.594 0.605 -9.027 1.00 91.06 79 ALA A C 1
ATOM 628 O O . ALA A 1 79 ? 7.987 1.420 -9.860 1.00 91.06 79 ALA A O 1
ATOM 629 N N . LEU A 1 80 ? 6.419 -0.018 -9.165 1.00 90.75 80 LEU A N 1
ATOM 630 C CA . LEU A 1 80 ? 5.441 0.272 -10.219 1.00 90.75 80 LEU A CA 1
ATOM 631 C C . LEU A 1 80 ? 4.584 1.522 -9.928 1.00 90.75 80 LEU A C 1
ATOM 633 O O . LEU A 1 80 ? 3.750 1.900 -10.741 1.00 90.75 80 LEU A O 1
ATOM 637 N N . GLY A 1 81 ? 4.776 2.197 -8.796 1.00 90.44 81 GLY A N 1
ATOM 638 C CA . GLY A 1 81 ? 4.081 3.442 -8.451 1.00 90.44 81 GLY A CA 1
ATOM 639 C C . GLY A 1 81 ? 2.811 3.266 -7.628 1.00 90.44 81 GLY A C 1
ATOM 640 O O . GLY A 1 81 ? 2.025 4.205 -7.525 1.00 90.44 81 GLY A O 1
ATOM 641 N N . PHE A 1 82 ? 2.597 2.093 -7.036 1.00 93.38 82 PHE A N 1
ATOM 642 C CA . PHE A 1 82 ? 1.458 1.849 -6.160 1.00 93.38 82 PHE A CA 1
ATOM 643 C C . PHE A 1 82 ? 1.798 2.299 -4.743 1.00 93.38 82 PHE A C 1
ATOM 645 O O . PHE A 1 82 ? 2.792 1.877 -4.155 1.00 93.38 82 PHE A O 1
ATOM 652 N N . GLU A 1 83 ? 0.960 3.156 -4.181 1.00 94.94 83 GLU A N 1
ATOM 653 C CA . GLU A 1 83 ? 1.047 3.553 -2.779 1.00 94.94 83 GLU A CA 1
ATOM 654 C C . GLU A 1 83 ? 0.273 2.584 -1.889 1.00 94.94 83 GLU A C 1
ATOM 656 O O . GLU A 1 83 ? -0.491 1.742 -2.363 1.00 94.94 83 GLU A O 1
ATOM 661 N N . HIS A 1 84 ? 0.460 2.705 -0.575 1.00 97.44 84 HIS A N 1
ATOM 662 C CA . HIS A 1 84 ? -0.311 1.903 0.361 1.00 97.44 84 HIS A CA 1
ATOM 663 C C . HIS A 1 84 ? -1.808 2.204 0.281 1.00 97.44 84 HIS A C 1
ATOM 665 O O . HIS A 1 84 ? -2.224 3.363 0.213 1.00 97.44 84 HIS A O 1
ATOM 671 N N . GLU A 1 85 ? -2.630 1.163 0.390 1.00 97.88 85 GLU A N 1
ATOM 672 C CA . GLU A 1 85 ? -4.085 1.280 0.247 1.00 97.88 85 GLU A CA 1
ATOM 673 C C . GLU A 1 85 ? -4.694 2.203 1.321 1.00 97.88 85 GLU A C 1
ATOM 675 O O . GLU A 1 85 ? -5.554 3.036 1.026 1.00 97.88 85 GLU A O 1
ATOM 680 N N . MET A 1 86 ? -4.178 2.167 2.559 1.00 97.50 86 MET A N 1
ATOM 681 C CA . MET A 1 86 ? -4.640 3.076 3.617 1.00 97.50 86 MET A CA 1
ATOM 682 C C . MET A 1 86 ? -4.218 4.534 3.400 1.00 97.50 86 MET A C 1
ATOM 684 O O . MET A 1 86 ? -4.682 5.416 4.126 1.00 97.50 86 MET A O 1
ATOM 688 N N . ASN A 1 87 ? -3.366 4.835 2.419 1.00 96.81 87 ASN A N 1
ATOM 689 C CA . ASN A 1 87 ? -2.972 6.208 2.105 1.00 96.81 87 ASN A CA 1
ATOM 690 C C . ASN A 1 87 ? -3.929 6.871 1.118 1.00 96.81 87 ASN A C 1
ATOM 692 O O . ASN A 1 87 ? -3.841 8.078 0.928 1.00 96.81 87 ASN A O 1
ATOM 696 N N . ARG A 1 88 ? -4.897 6.153 0.546 1.00 96.38 88 ARG A N 1
ATOM 697 C CA . ARG A 1 88 ? -5.847 6.737 -0.409 1.00 96.38 88 ARG A CA 1
ATOM 698 C C . ARG A 1 88 ? -6.579 7.969 0.128 1.00 96.38 88 ARG A C 1
ATOM 700 O O . ARG A 1 88 ? -6.911 8.080 1.313 1.00 96.38 88 ARG A O 1
ATOM 707 N N . PHE A 1 89 ? -6.926 8.886 -0.772 1.00 95.19 89 PHE A N 1
ATOM 708 C CA . PHE A 1 89 ? -7.702 10.072 -0.410 1.00 95.19 89 PHE A CA 1
ATOM 709 C C . PHE A 1 89 ? -9.132 9.743 0.061 1.00 95.19 89 PHE A C 1
ATOM 711 O O . PHE A 1 89 ? -9.773 10.561 0.712 1.00 95.19 89 PHE A O 1
ATOM 718 N N . ASP A 1 90 ? -9.676 8.568 -0.217 1.00 95.31 90 ASP A N 1
ATOM 719 C CA . ASP A 1 90 ? -10.999 8.155 0.268 1.00 95.31 90 ASP A CA 1
ATOM 720 C C . ASP A 1 90 ? -10.910 7.289 1.537 1.00 95.31 90 ASP A C 1
ATOM 722 O O . ASP A 1 90 ? -11.935 6.935 2.110 1.00 95.31 90 ASP A O 1
ATOM 726 N N . ARG A 1 91 ? -9.702 7.022 2.071 1.00 96.12 91 ARG A N 1
ATOM 727 C CA . ARG A 1 91 ? -9.495 6.077 3.189 1.00 96.12 91 ARG A CA 1
ATOM 728 C C . ARG A 1 91 ? -10.357 6.331 4.426 1.00 96.12 91 ARG A C 1
ATOM 730 O O . ARG A 1 91 ? -10.681 5.385 5.125 1.00 96.12 91 ARG A O 1
ATOM 737 N N . LYS A 1 92 ? -10.768 7.579 4.688 1.00 96.25 92 LYS A N 1
ATOM 738 C CA . LYS A 1 92 ? -11.622 7.935 5.839 1.00 96.25 92 LYS A CA 1
ATOM 739 C C . LYS A 1 92 ? -13.029 7.326 5.776 1.00 96.25 92 LYS A C 1
ATOM 741 O O . LYS A 1 92 ? -13.687 7.280 6.804 1.00 96.25 92 LYS A O 1
ATOM 746 N N . GLU A 1 93 ? -13.477 6.868 4.611 1.00 97.19 93 GLU A N 1
ATOM 747 C CA . GLU A 1 93 ? -14.752 6.159 4.440 1.00 97.19 93 GLU A CA 1
ATOM 748 C C . GLU A 1 93 ? -14.640 4.658 4.770 1.00 97.19 93 GLU A C 1
ATOM 750 O O . GLU A 1 93 ? -15.651 3.967 4.881 1.00 97.19 93 GLU A O 1
ATOM 755 N N . TYR A 1 94 ? -13.414 4.151 4.955 1.00 98.06 94 TYR A N 1
ATOM 756 C CA . TYR A 1 94 ? -13.126 2.720 5.074 1.00 98.06 94 TYR A CA 1
ATOM 757 C C . TYR A 1 94 ? -12.325 2.374 6.330 1.00 98.06 94 TYR A C 1
ATOM 759 O O . TYR A 1 94 ? -12.607 1.381 6.992 1.00 98.06 94 TYR A O 1
ATOM 767 N N . ALA A 1 95 ? -11.344 3.190 6.704 1.00 98.00 95 ALA A N 1
ATOM 768 C CA . ALA A 1 95 ? -10.467 2.931 7.833 1.00 98.00 95 ALA A CA 1
ATOM 769 C C . ALA A 1 95 ? -10.129 4.206 8.615 1.00 98.00 95 ALA A C 1
ATOM 771 O O . ALA A 1 95 ? -9.901 5.287 8.060 1.00 98.00 95 ALA A O 1
ATOM 772 N N . TRP A 1 96 ? -10.038 4.049 9.931 1.00 98.06 96 TRP A N 1
ATOM 773 C CA . TRP A 1 96 ? -9.567 5.066 10.855 1.00 98.06 96 TRP A CA 1
ATOM 774 C C . TRP A 1 96 ? -8.130 4.784 11.295 1.00 98.06 96 TRP A C 1
ATOM 776 O O . TRP A 1 96 ? -7.761 3.634 11.535 1.00 98.06 96 TRP A O 1
ATOM 786 N N . ILE A 1 97 ? -7.330 5.848 11.418 1.00 98.06 97 ILE A N 1
ATOM 787 C CA . ILE A 1 97 ? -5.952 5.780 11.915 1.00 98.06 97 ILE A CA 1
ATOM 788 C C . ILE A 1 97 ? -5.905 6.393 13.316 1.00 98.06 97 ILE A C 1
ATOM 790 O O . ILE A 1 97 ? -6.145 7.590 13.475 1.00 98.06 97 ILE A O 1
ATOM 794 N N . TYR A 1 98 ? -5.559 5.584 14.313 1.00 97.25 98 TYR A N 1
ATOM 795 C CA . TYR A 1 98 ? -5.341 6.021 15.693 1.00 97.25 98 TYR A CA 1
ATOM 796 C C . TYR A 1 98 ? -3.887 6.461 15.873 1.00 97.25 98 TYR A C 1
ATOM 798 O O . TYR A 1 98 ? -3.033 5.683 16.304 1.00 97.25 98 TYR A O 1
ATOM 806 N N . TYR A 1 99 ? -3.584 7.705 15.495 1.00 96.38 99 TYR A N 1
ATOM 807 C CA . TYR A 1 99 ? -2.226 8.265 15.547 1.00 96.38 99 TYR A CA 1
ATOM 808 C C . TYR A 1 99 ? -1.606 8.238 16.951 1.00 96.38 99 TYR A C 1
ATOM 810 O O . TYR A 1 99 ? -0.389 8.124 17.074 1.00 96.38 99 TYR A O 1
ATOM 818 N N . GLU A 1 100 ? -2.417 8.286 18.007 1.00 96.69 100 GLU A N 1
ATOM 819 C CA . GLU A 1 100 ? -1.985 8.133 19.397 1.00 96.69 100 GLU A CA 1
ATOM 820 C C . GLU A 1 100 ? -1.392 6.748 19.700 1.00 96.69 100 GLU A C 1
ATOM 822 O O . GLU A 1 100 ? -0.552 6.622 20.590 1.00 96.69 100 GLU A O 1
ATOM 827 N N . ASN A 1 101 ? -1.788 5.722 18.940 1.00 96.94 101 ASN A N 1
ATOM 828 C CA . ASN A 1 101 ? -1.254 4.367 19.061 1.00 96.94 101 ASN A CA 1
ATOM 829 C C . ASN A 1 101 ? -0.023 4.151 18.171 1.00 96.94 101 ASN A C 1
ATOM 831 O O . ASN A 1 101 ? 0.660 3.140 18.342 1.00 96.94 101 ASN A O 1
ATOM 835 N N . VAL A 1 102 ? 0.256 5.058 17.228 1.00 97.25 102 VAL A N 1
ATOM 836 C CA . VAL A 1 102 ? 1.364 4.976 16.267 1.00 97.25 102 VAL A CA 1
ATOM 837 C C . VAL A 1 102 ? 2.602 5.670 16.829 1.00 97.25 102 VAL A C 1
ATOM 839 O O . VAL A 1 102 ? 2.523 6.788 17.341 1.00 97.25 102 VAL A O 1
ATOM 842 N N . ASN A 1 103 ? 3.775 5.055 16.665 1.00 96.12 103 ASN A N 1
ATOM 843 C CA . ASN A 1 103 ? 5.041 5.727 16.950 1.00 96.12 103 ASN A CA 1
ATOM 844 C C . ASN A 1 103 ? 5.144 7.037 16.145 1.00 96.12 103 ASN A C 1
ATOM 846 O O . ASN A 1 103 ? 5.055 7.020 14.918 1.00 96.12 103 ASN A O 1
ATOM 850 N N . LYS A 1 104 ? 5.366 8.168 16.827 1.00 95.75 104 LYS A N 1
ATOM 851 C CA . LYS A 1 104 ? 5.426 9.506 16.214 1.00 95.75 104 LYS A CA 1
ATOM 852 C C . LYS A 1 104 ? 6.408 9.598 15.046 1.00 95.75 104 LYS A C 1
ATOM 854 O O . LYS A 1 104 ? 6.110 10.279 14.069 1.00 95.75 104 LYS A O 1
ATOM 859 N N . THR A 1 105 ? 7.534 8.883 15.100 1.00 96.06 105 THR A N 1
ATOM 860 C CA . THR A 1 105 ? 8.517 8.864 14.000 1.00 96.06 105 THR A CA 1
ATOM 861 C C . THR A 1 105 ? 7.984 8.193 12.731 1.00 96.06 105 THR A C 1
ATOM 863 O O . THR A 1 105 ? 8.518 8.420 11.652 1.00 96.06 105 THR A O 1
ATOM 866 N N . MET A 1 106 ? 6.909 7.409 12.845 1.00 96.00 106 MET A N 1
ATOM 867 C CA . MET A 1 106 ? 6.291 6.656 11.754 1.00 96.00 106 MET A CA 1
ATOM 868 C C . MET A 1 106 ? 5.000 7.293 11.228 1.00 96.00 106 MET A C 1
ATOM 870 O O . MET A 1 106 ? 4.390 6.734 10.319 1.00 96.00 106 MET A O 1
ATOM 874 N N . TRP A 1 107 ? 4.576 8.452 11.745 1.00 95.88 107 TRP A N 1
ATOM 875 C CA . TRP A 1 107 ? 3.329 9.117 11.333 1.00 95.88 107 TRP A CA 1
ATOM 876 C C . TRP A 1 107 ? 3.273 9.450 9.839 1.00 95.88 107 TRP A C 1
ATOM 878 O O . TRP A 1 107 ? 2.192 9.404 9.245 1.00 95.88 107 TRP A O 1
ATOM 888 N N . SER A 1 108 ? 4.420 9.745 9.222 1.00 94.81 108 SER A N 1
ATOM 889 C CA . SER A 1 108 ? 4.523 10.019 7.784 1.00 94.81 108 SER A CA 1
ATOM 890 C C . SER A 1 108 ? 4.028 8.853 6.922 1.00 94.81 108 SER A C 1
ATOM 892 O O . SER A 1 108 ? 3.403 9.095 5.895 1.00 94.81 108 SER A O 1
ATOM 894 N N . ASN A 1 109 ? 4.187 7.602 7.374 1.00 94.88 109 ASN A N 1
ATOM 895 C CA . ASN A 1 109 ? 3.722 6.412 6.647 1.00 94.88 109 ASN A CA 1
ATOM 896 C C . ASN A 1 109 ? 2.200 6.370 6.452 1.00 94.88 109 ASN A C 1
ATOM 898 O O . ASN A 1 109 ? 1.717 5.676 5.567 1.00 94.88 109 ASN A O 1
ATOM 902 N N . PHE A 1 110 ? 1.447 7.104 7.274 1.00 96.62 110 PHE A N 1
ATOM 903 C CA . PHE A 1 110 ? -0.014 7.149 7.237 1.00 96.62 110 PHE A CA 1
ATOM 904 C C . PHE A 1 110 ? -0.540 8.417 6.556 1.00 96.62 110 PHE A C 1
ATOM 906 O O . PHE A 1 110 ? -1.739 8.703 6.631 1.00 96.62 110 PHE A O 1
ATOM 913 N N . GLN A 1 111 ? 0.314 9.243 5.949 1.00 94.38 111 GLN A N 1
ATOM 914 C CA . GLN A 1 111 ? -0.139 10.453 5.263 1.00 94.38 111 GLN A CA 1
ATOM 915 C C . GLN A 1 111 ? -1.061 10.103 4.093 1.00 94.38 111 GLN A C 1
ATOM 917 O O . GLN A 1 111 ? -0.879 9.108 3.401 1.00 94.38 111 GLN A O 1
ATOM 922 N N . ARG A 1 112 ? -2.109 10.908 3.905 1.00 94.00 112 ARG A N 1
ATOM 923 C CA . ARG A 1 112 ? -3.013 10.728 2.768 1.00 94.00 112 ARG A CA 1
ATOM 924 C C . ARG A 1 112 ? -2.315 11.180 1.498 1.00 94.00 112 ARG A C 1
ATOM 926 O O . ARG A 1 112 ? -1.783 12.284 1.451 1.00 94.00 112 ARG A O 1
ATOM 933 N N . SER A 1 113 ? -2.409 10.350 0.482 1.00 89.94 113 SER A N 1
ATOM 934 C CA . SER A 1 113 ? -2.035 10.650 -0.880 1.00 89.94 113 SER A CA 1
ATOM 935 C C . SER A 1 113 ? -3.190 11.303 -1.643 1.00 89.94 113 SER A C 1
ATOM 937 O O . SER A 1 113 ? -4.365 11.143 -1.301 1.00 89.94 113 SER A O 1
ATOM 939 N N . THR A 1 114 ? -2.837 12.044 -2.689 1.00 88.19 114 THR A N 1
ATOM 940 C CA . THR A 1 114 ? -3.742 12.603 -3.701 1.00 88.19 114 THR A CA 1
ATOM 941 C C . THR A 1 114 ? -3.799 11.751 -4.973 1.00 88.19 114 THR A C 1
ATOM 943 O O . THR A 1 114 ? -4.440 12.151 -5.947 1.00 88.19 114 THR A O 1
ATOM 946 N N . SER A 1 115 ? -3.146 10.585 -4.981 1.00 85.25 115 SER A N 1
ATOM 947 C CA . SER A 1 115 ? -3.095 9.677 -6.125 1.00 85.25 115 SER A CA 1
ATOM 948 C C . SER A 1 115 ? -4.474 9.209 -6.574 1.00 85.25 115 SER A C 1
ATOM 950 O O . SER A 1 115 ? -5.390 8.975 -5.780 1.00 85.25 115 SER A O 1
ATOM 952 N N . GLN A 1 116 ? -4.603 9.037 -7.887 1.00 83.12 116 GLN A N 1
ATOM 953 C CA . GLN A 1 116 ? -5.795 8.473 -8.502 1.00 83.12 116 GLN A CA 1
ATOM 954 C C . GLN A 1 116 ? -5.761 6.948 -8.412 1.00 83.12 116 GLN A C 1
ATOM 956 O O . GLN A 1 116 ? -4.746 6.321 -8.688 1.00 83.12 116 GLN A O 1
ATOM 961 N N . TYR A 1 117 ? -6.904 6.343 -8.099 1.00 83.44 117 TYR A N 1
ATOM 962 C CA . TYR A 1 117 ? -7.073 4.885 -8.043 1.00 83.44 117 TYR A CA 1
ATOM 963 C C . TYR A 1 117 ? -7.868 4.327 -9.236 1.00 83.44 117 TYR A C 1
ATOM 965 O O . TYR A 1 117 ? -8.331 3.185 -9.216 1.00 83.44 117 TYR A O 1
ATOM 973 N N . PHE A 1 118 ? -8.064 5.145 -10.278 1.00 87.25 118 PHE A N 1
ATOM 974 C CA . PHE A 1 118 ? -8.623 4.758 -11.581 1.00 87.25 118 PHE A CA 1
ATOM 975 C C . PHE A 1 118 ? -9.942 3.965 -11.497 1.00 87.25 118 PHE A C 1
ATOM 977 O O . PHE A 1 118 ? -10.157 2.985 -12.216 1.00 87.25 118 PHE A O 1
ATOM 984 N N . GLY A 1 119 ? -10.838 4.388 -10.598 1.00 84.19 119 GLY A N 1
ATOM 985 C CA . GLY A 1 119 ? -12.154 3.771 -10.394 1.00 84.19 119 GLY A CA 1
ATOM 986 C C . GLY A 1 119 ? -12.125 2.413 -9.683 1.00 84.19 119 GLY A C 1
ATOM 987 O O . GLY A 1 119 ? -13.114 1.682 -9.724 1.00 84.19 119 GLY A O 1
ATOM 988 N N . THR A 1 120 ? -11.006 2.048 -9.058 1.00 92.19 120 THR A N 1
ATOM 989 C CA . THR A 1 120 ? -10.883 0.832 -8.246 1.00 92.19 120 THR A CA 1
ATOM 990 C C . THR A 1 120 ? -11.356 1.116 -6.812 1.00 92.19 120 THR A C 1
ATOM 992 O O . THR A 1 120 ? -10.807 2.022 -6.175 1.00 92.19 120 THR A O 1
ATOM 995 N N . PRO A 1 121 ? -12.362 0.388 -6.287 1.00 94.81 121 PRO A N 1
ATOM 996 C CA . PRO A 1 121 ? -12.841 0.574 -4.915 1.00 94.81 121 PRO A CA 1
ATOM 997 C C . PRO A 1 121 ? -11.752 0.282 -3.881 1.00 94.81 121 PRO A C 1
ATOM 999 O O . PRO A 1 121 ? -10.857 -0.510 -4.171 1.00 94.81 121 PRO A O 1
ATOM 1002 N N . TYR A 1 122 ? -11.890 0.842 -2.676 1.00 97.31 122 TYR A N 1
ATOM 1003 C CA . TYR A 1 122 ? -11.001 0.537 -1.552 1.00 97.31 122 TYR A CA 1
ATOM 1004 C C . TYR A 1 122 ? -10.931 -0.971 -1.282 1.00 97.31 122 TYR A C 1
ATOM 1006 O O . TYR A 1 122 ? -11.943 -1.687 -1.385 1.00 97.31 122 TYR A O 1
ATOM 1014 N N . ASP A 1 123 ? -9.749 -1.463 -0.937 1.00 98.00 123 ASP A N 1
ATOM 1015 C CA . ASP A 1 123 ? -9.506 -2.879 -0.721 1.00 98.00 123 ASP A CA 1
ATOM 1016 C C . ASP A 1 123 ? -8.774 -3.211 0.578 1.00 98.00 123 ASP A C 1
ATOM 1018 O O . ASP A 1 123 ? -7.550 -3.257 0.640 1.00 98.00 123 ASP A O 1
ATOM 1022 N N . TYR A 1 124 ? -9.534 -3.564 1.613 1.00 98.38 124 TYR A N 1
ATOM 1023 C CA . TYR A 1 124 ? -8.956 -4.026 2.875 1.00 98.38 124 TYR A CA 1
ATOM 1024 C C . TYR A 1 124 ? -8.001 -5.213 2.701 1.00 98.38 124 TYR A C 1
ATOM 1026 O O . TYR A 1 124 ? -7.069 -5.341 3.483 1.00 98.38 124 TYR A O 1
ATOM 1034 N N . GLY A 1 125 ? -8.226 -6.075 1.702 1.00 97.81 125 GLY A N 1
ATOM 1035 C CA . GLY A 1 125 ? -7.392 -7.245 1.418 1.00 97.81 125 GLY A CA 1
ATOM 1036 C C . GLY A 1 125 ? -6.236 -6.986 0.450 1.00 97.81 125 GLY A C 1
ATOM 1037 O O . GLY A 1 125 ? -5.552 -7.940 0.080 1.00 97.81 125 GLY A O 1
ATOM 1038 N N . SER A 1 126 ? -6.016 -5.739 0.020 1.00 98.19 126 SER A N 1
ATOM 1039 C CA . SER A 1 126 ? -4.906 -5.406 -0.875 1.00 98.19 126 SER A CA 1
ATOM 1040 C C . SER A 1 126 ? -3.577 -5.800 -0.238 1.00 98.19 126 SER A C 1
ATOM 1042 O O . SER A 1 126 ? -3.342 -5.560 0.954 1.00 98.19 126 SER A O 1
ATOM 1044 N N . ILE A 1 127 ? -2.668 -6.341 -1.049 1.00 97.81 127 ILE A N 1
ATOM 1045 C CA . ILE A 1 127 ? -1.293 -6.603 -0.615 1.00 97.81 127 ILE A CA 1
ATOM 1046 C C . ILE A 1 127 ? -0.582 -5.300 -0.220 1.00 97.81 127 ILE A C 1
ATOM 1048 O O . ILE A 1 127 ? 0.369 -5.324 0.559 1.00 97.81 127 ILE A O 1
ATOM 1052 N N . MET A 1 128 ? -1.078 -4.151 -0.692 1.00 97.94 128 MET A N 1
ATOM 1053 C CA . MET A 1 128 ? -0.605 -2.805 -0.364 1.00 97.94 128 MET A CA 1
ATOM 1054 C C . MET A 1 128 ? -1.212 -2.237 0.923 1.00 97.94 128 MET A C 1
ATOM 1056 O O . MET A 1 128 ? -0.848 -1.137 1.334 1.00 97.94 128 MET A O 1
ATOM 1060 N N . HIS A 1 129 ? -2.111 -2.950 1.602 1.00 98.44 129 HIS A N 1
ATOM 1061 C CA . HIS A 1 129 ? -2.677 -2.493 2.868 1.00 98.44 129 HIS A CA 1
ATOM 1062 C C . HIS A 1 129 ? -1.765 -2.866 4.051 1.00 98.44 129 HIS A C 1
ATOM 1064 O O . HIS A 1 129 ? -1.201 -3.963 4.111 1.00 98.44 129 HIS A O 1
ATOM 1070 N N . TYR A 1 130 ? -1.613 -1.972 5.029 1.00 98.19 130 TYR A N 1
ATOM 1071 C CA . TYR A 1 130 ? -0.966 -2.296 6.307 1.00 98.19 130 TYR A CA 1
ATOM 1072 C C . TYR A 1 130 ? -1.873 -3.087 7.242 1.00 98.19 130 TYR A C 1
ATOM 1074 O O . TYR A 1 130 ? -3.094 -2.967 7.192 1.00 98.19 130 TYR A O 1
ATOM 1082 N N . GLY A 1 131 ? -1.266 -3.884 8.121 1.00 97.81 131 GLY A N 1
ATOM 1083 C CA . GLY A 1 131 ? -2.005 -4.615 9.144 1.00 97.81 131 GLY A CA 1
ATOM 1084 C C . GLY A 1 131 ? -2.504 -3.710 10.281 1.00 97.81 131 GLY A C 1
ATOM 1085 O O . GLY A 1 131 ? -1.949 -2.628 10.497 1.00 97.81 131 GLY A O 1
ATOM 1086 N N . PRO A 1 132 ? -3.492 -4.172 11.071 1.00 97.81 132 PRO A N 1
ATOM 1087 C CA . PRO A 1 132 ? -4.097 -3.410 12.167 1.00 97.81 132 PRO A CA 1
ATOM 1088 C C . PRO A 1 132 ? -3.126 -2.833 13.198 1.00 97.81 132 PRO A C 1
ATOM 1090 O O . PRO A 1 132 ? -3.413 -1.806 13.802 1.00 97.81 132 PRO A O 1
ATOM 1093 N N . THR A 1 133 ? -1.999 -3.506 13.434 1.00 97.50 133 THR A N 1
ATOM 1094 C CA . THR A 1 133 ? -1.026 -3.178 14.488 1.00 97.50 133 THR A CA 1
ATOM 1095 C C . THR A 1 133 ? 0.280 -2.610 13.927 1.00 97.50 133 THR A C 1
ATOM 1097 O O . THR A 1 133 ? 1.292 -2.575 14.626 1.00 97.50 133 THR A O 1
ATOM 1100 N N . TYR A 1 134 ? 0.327 -2.216 12.652 1.00 95.94 134 TYR A N 1
ATOM 1101 C CA . TYR A 1 134 ? 1.564 -1.709 12.055 1.00 95.94 134 TYR A CA 1
ATOM 1102 C C . TYR A 1 134 ? 2.003 -0.409 12.737 1.00 95.94 134 TYR A C 1
ATOM 1104 O O . TYR A 1 134 ? 1.194 0.491 12.966 1.00 95.94 134 TYR A O 1
ATOM 1112 N N . PHE A 1 135 ? 3.293 -0.331 13.073 1.00 96.25 135 PHE A N 1
ATOM 1113 C CA . PHE A 1 135 ? 3.938 0.806 13.747 1.00 96.25 135 PHE A CA 1
ATOM 1114 C C . PHE A 1 135 ? 3.326 1.224 15.087 1.00 96.25 135 PHE A C 1
ATOM 1116 O O . PHE A 1 135 ? 3.547 2.349 15.545 1.00 96.25 135 PHE A O 1
ATOM 1123 N N . THR A 1 136 ? 2.582 0.326 15.735 1.00 95.62 136 THR A N 1
ATOM 1124 C CA . THR A 1 136 ? 2.079 0.596 17.076 1.00 95.62 136 THR A CA 1
ATOM 1125 C C . THR A 1 136 ? 3.178 0.510 18.137 1.00 95.62 136 THR A C 1
ATOM 1127 O O . THR A 1 136 ? 4.122 -0.272 18.009 1.00 95.62 136 THR A O 1
ATOM 1130 N N . LEU A 1 137 ? 3.033 1.299 19.204 1.00 90.50 137 LEU A N 1
ATOM 1131 C CA . LEU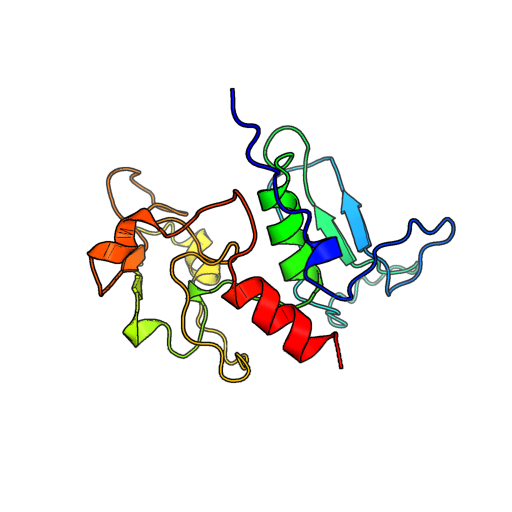 A 1 137 ? 3.855 1.199 20.415 1.00 90.50 137 LEU A CA 1
ATOM 1132 C C . LEU A 1 137 ? 3.452 0.007 21.303 1.00 90.50 137 LEU A C 1
ATOM 1134 O O . LEU A 1 137 ? 4.280 -0.507 22.050 1.00 90.50 137 LEU A O 1
ATOM 1138 N N . ASP A 1 138 ? 2.198 -0.444 21.208 1.00 93.62 138 ASP A N 1
ATOM 1139 C CA . ASP A 1 138 ? 1.640 -1.562 21.974 1.00 93.62 138 ASP A CA 1
ATOM 1140 C C . ASP A 1 138 ? 0.913 -2.515 21.023 1.00 93.62 138 ASP A C 1
ATOM 1142 O O . ASP A 1 138 ? -0.143 -2.186 20.490 1.00 93.62 138 ASP A O 1
ATOM 1146 N N . LYS A 1 139 ? 1.456 -3.724 20.831 1.00 88.38 139 LYS A N 1
ATOM 1147 C CA . LYS A 1 139 ? 0.909 -4.721 19.890 1.00 88.38 139 LYS A CA 1
ATOM 1148 C C . LYS A 1 139 ? -0.521 -5.173 20.215 1.00 88.38 139 LYS A C 1
ATOM 1150 O O . LYS A 1 139 ? -1.133 -5.838 19.386 1.00 88.38 139 LYS A O 1
ATOM 1155 N N . LYS A 1 140 ? -1.059 -4.831 21.390 1.00 94.00 140 LYS A N 1
ATOM 1156 C CA . LYS A 1 140 ? -2.460 -5.078 21.764 1.00 94.00 140 LYS A CA 1
ATOM 1157 C C . LYS A 1 140 ? -3.417 -3.990 21.272 1.00 94.00 140 LYS A C 1
ATOM 1159 O O . LYS A 1 140 ? -4.627 -4.156 21.400 1.00 94.00 140 LYS A O 1
ATOM 1164 N N . LYS A 1 141 ? -2.902 -2.883 20.731 1.00 96.25 141 LYS A N 1
ATOM 1165 C CA . LYS A 1 141 ? -3.689 -1.760 20.221 1.00 96.25 141 LYS A CA 1
ATOM 1166 C C . LYS A 1 141 ? -3.598 -1.677 18.706 1.00 96.25 141 LYS A C 1
ATOM 1168 O O . LYS A 1 141 ? -2.536 -1.849 18.109 1.00 96.25 141 LYS A O 1
ATOM 1173 N N . PHE A 1 142 ? -4.727 -1.365 18.084 1.00 97.69 142 PHE A N 1
ATOM 1174 C CA . PHE A 1 142 ? -4.771 -1.113 16.653 1.00 97.69 142 PHE A CA 1
ATOM 1175 C C . PHE A 1 142 ? -4.338 0.322 16.346 1.00 97.69 142 PHE A C 1
ATOM 1177 O O . PHE A 1 142 ? -4.827 1.281 16.947 1.00 97.69 142 PHE A O 1
ATOM 1184 N N . SER A 1 143 ? -3.417 0.466 15.398 1.00 97.94 143 SER A N 1
ATOM 1185 C CA . SER A 1 143 ? -3.140 1.723 14.708 1.00 97.94 143 SER A CA 1
ATOM 1186 C C . SER A 1 143 ? -4.135 1.965 13.576 1.00 97.94 143 SER A C 1
ATOM 1188 O O . SER A 1 143 ? -4.456 3.118 13.299 1.00 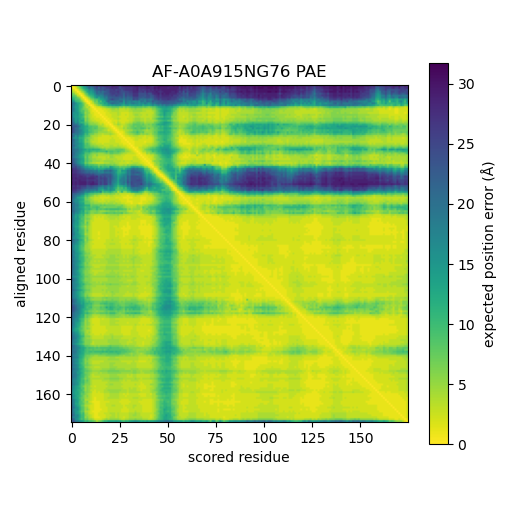97.94 143 SER A O 1
ATOM 1190 N N . ILE A 1 144 ? -4.650 0.897 12.956 1.00 98.31 144 ILE A N 1
ATOM 1191 C CA . ILE A 1 144 ? -5.630 0.953 11.868 1.00 98.31 144 ILE A CA 1
ATOM 1192 C C . ILE A 1 144 ? -6.869 0.142 12.242 1.00 98.31 144 ILE A C 1
ATOM 1194 O O . ILE A 1 144 ? -6.782 -1.057 12.521 1.00 98.31 144 ILE A O 1
ATOM 1198 N N . VAL A 1 145 ? -8.034 0.783 12.190 1.00 98.31 145 VAL A N 1
ATOM 1199 C CA . VAL A 1 145 ? -9.331 0.130 12.403 1.00 98.31 145 VAL A CA 1
ATOM 1200 C C . VAL A 1 145 ? -10.196 0.280 11.164 1.00 98.31 145 VAL A C 1
ATOM 1202 O O . VAL A 1 145 ? -10.412 1.391 10.689 1.00 98.31 145 VAL A O 1
ATOM 1205 N N . ALA A 1 146 ? -10.697 -0.837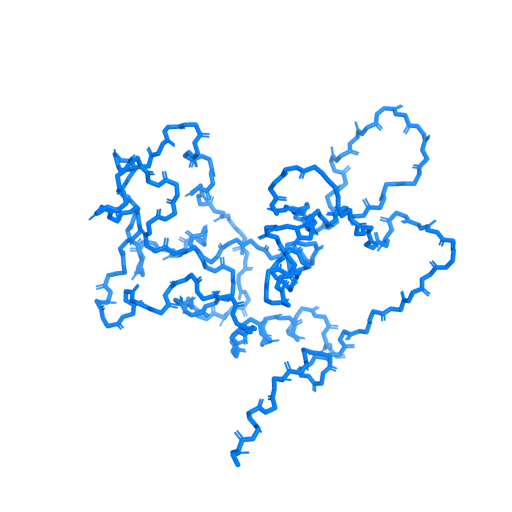 10.646 1.00 98.44 146 ALA A N 1
ATOM 1206 C CA . ALA A 1 146 ? -11.693 -0.847 9.590 1.00 98.44 146 ALA A CA 1
ATOM 1207 C C . ALA A 1 146 ? -13.032 -0.344 10.148 1.00 98.44 146 ALA A C 1
ATOM 1209 O O . ALA A 1 146 ? -13.499 -0.816 11.184 1.00 98.44 146 ALA A O 1
ATOM 1210 N N . LEU A 1 147 ? -13.672 0.589 9.443 1.00 98.19 147 LEU A N 1
ATOM 1211 C CA . LEU A 1 147 ? -15.007 1.089 9.789 1.00 98.19 147 LEU A CA 1
ATOM 1212 C C . LEU A 1 147 ? -16.095 0.034 9.557 1.00 98.19 147 LEU A C 1
ATOM 1214 O O . LEU A 1 147 ? -17.175 0.117 10.132 1.00 98.19 147 LEU A O 1
ATOM 1218 N N . LYS A 1 148 ? -15.798 -0.972 8.729 1.00 97.69 148 LYS A N 1
ATOM 1219 C CA . LYS A 1 148 ? -16.572 -2.208 8.613 1.00 97.69 148 LYS A CA 1
ATOM 1220 C C . LYS A 1 148 ? -15.811 -3.325 9.318 1.00 97.69 148 LYS A C 1
ATOM 1222 O O . LYS A 1 148 ? -14.808 -3.817 8.796 1.00 97.69 148 LYS A O 1
ATOM 1227 N N . HIS A 1 149 ? -16.258 -3.683 10.518 1.00 95.69 149 HIS A N 1
ATOM 1228 C CA . HIS A 1 149 ? -15.527 -4.569 11.426 1.00 95.69 149 HIS A CA 1
ATOM 1229 C C . HIS A 1 149 ? -15.244 -5.960 10.844 1.00 95.69 149 HIS A C 1
ATOM 1231 O O . HIS A 1 149 ? -14.244 -6.579 11.203 1.00 95.69 149 HIS A O 1
ATOM 1237 N N . GLU A 1 150 ? -16.061 -6.427 9.900 1.00 97.38 150 GLU A N 1
ATOM 1238 C CA . GLU A 1 150 ? -15.892 -7.712 9.217 1.00 97.38 150 GLU A CA 1
ATOM 1239 C C . GLU A 1 150 ? -14.576 -7.781 8.425 1.00 97.38 150 GLU A C 1
ATOM 1241 O O . GLU A 1 150 ? -14.038 -8.865 8.210 1.00 97.38 150 GLU A O 1
ATOM 1246 N N . TYR A 1 151 ? -14.025 -6.628 8.031 1.00 97.81 151 TYR A N 1
ATOM 1247 C CA . TYR A 1 151 ? -12.775 -6.531 7.275 1.00 97.81 151 TYR A CA 1
ATOM 1248 C C . TYR A 1 151 ? -11.541 -6.291 8.152 1.00 97.81 151 TYR A C 1
ATOM 1250 O O . TYR A 1 151 ? -10.423 -6.240 7.641 1.00 97.81 151 TYR A O 1
ATOM 1258 N N . GLN A 1 152 ? -11.694 -6.166 9.475 1.00 97.75 152 GLN A N 1
ATOM 1259 C CA . GLN A 1 152 ? -10.577 -5.840 10.369 1.00 97.75 152 GLN A CA 1
ATOM 1260 C C . GLN A 1 152 ? -9.403 -6.824 10.222 1.00 97.75 152 GLN A C 1
ATOM 1262 O O . GLN A 1 152 ? -8.243 -6.418 10.217 1.00 97.75 152 GLN A O 1
ATOM 1267 N N . ASN A 1 153 ? -9.714 -8.112 10.068 1.00 95.94 153 ASN A N 1
ATOM 1268 C CA . ASN A 1 153 ? -8.724 -9.187 10.001 1.00 95.94 153 ASN A CA 1
ATOM 1269 C C . ASN A 1 153 ? -8.280 -9.531 8.571 1.00 95.94 153 ASN A C 1
ATOM 1271 O O . ASN A 1 153 ? -7.477 -10.441 8.395 1.00 95.94 153 ASN A O 1
ATOM 1275 N N . THR A 1 154 ? -8.782 -8.828 7.551 1.00 96.50 154 THR A N 1
ATOM 1276 C CA . THR A 1 154 ? -8.334 -9.025 6.161 1.00 96.50 154 THR A CA 1
ATOM 1277 C C . THR A 1 154 ? -7.154 -8.119 5.805 1.00 96.50 154 THR A C 1
ATOM 1279 O O . THR A 1 154 ? -6.472 -8.354 4.811 1.00 96.50 154 THR A O 1
ATOM 1282 N N . MET A 1 155 ? -6.918 -7.074 6.605 1.00 97.94 155 MET A N 1
ATOM 1283 C CA . MET A 1 155 ? -5.864 -6.083 6.390 1.00 97.94 155 MET A CA 1
ATOM 1284 C C . MET A 1 155 ? -4.475 -6.631 6.716 1.00 97.94 155 MET A C 1
ATOM 1286 O O . MET A 1 155 ? -4.271 -7.283 7.739 1.00 97.94 155 MET A O 1
ATOM 1290 N N . GLY A 1 156 ? -3.489 -6.283 5.886 1.00 97.50 156 GLY A N 1
ATOM 1291 C CA . GLY A 1 156 ? -2.085 -6.619 6.135 1.00 97.50 156 GLY A CA 1
ATOM 1292 C C . GLY A 1 156 ? -1.643 -7.989 5.632 1.00 97.50 156 GLY A C 1
ATOM 1293 O O . GLY A 1 156 ? -0.521 -8.392 5.931 1.00 97.50 156 GLY A O 1
ATOM 1294 N N . GLN A 1 157 ? -2.479 -8.694 4.866 1.00 96.44 157 GLN A N 1
ATOM 1295 C CA . GLN A 1 157 ? -2.074 -9.943 4.223 1.00 96.44 157 GLN A CA 1
ATOM 1296 C C . GLN A 1 157 ? -0.855 -9.725 3.304 1.00 96.44 157 GLN A C 1
ATOM 1298 O O . GLN A 1 157 ? -0.678 -8.651 2.717 1.00 96.44 157 GLN A O 1
ATOM 1303 N N . ARG A 1 158 ? 0.020 -10.731 3.226 1.00 94.94 158 ARG A N 1
ATOM 1304 C CA . ARG A 1 158 ? 1.231 -10.751 2.384 1.00 94.94 158 ARG A CA 1
ATOM 1305 C C . ARG A 1 158 ? 1.382 -12.100 1.675 1.00 94.94 158 ARG A C 1
ATOM 1307 O O . ARG A 1 158 ? 2.500 -12.578 1.487 1.00 94.94 158 ARG A O 1
ATOM 1314 N N . ASP A 1 159 ? 0.262 -12.715 1.307 1.00 93.38 159 ASP A N 1
ATOM 1315 C CA . ASP A 1 159 ? 0.235 -14.009 0.625 1.00 93.38 159 ASP A CA 1
ATOM 1316 C C . ASP A 1 159 ? 0.276 -13.826 -0.895 1.00 93.38 159 ASP A C 1
ATOM 1318 O O . ASP A 1 159 ? 1.144 -14.396 -1.562 1.00 93.38 159 ASP A O 1
ATOM 1322 N N . GLU A 1 160 ? -0.617 -12.994 -1.439 1.00 93.56 160 GLU A N 1
ATOM 1323 C CA . GLU A 1 160 ? -0.723 -12.721 -2.877 1.00 93.56 160 GLU A CA 1
ATOM 1324 C C . GLU A 1 160 ? -1.439 -11.386 -3.173 1.00 93.56 160 GLU A C 1
ATOM 1326 O O . GLU A 1 160 ? -2.121 -10.848 -2.298 1.00 93.56 160 GLU A O 1
ATOM 1331 N N . PRO A 1 161 ? -1.295 -10.814 -4.387 1.00 95.50 161 PRO A N 1
ATOM 1332 C CA . PRO A 1 161 ? -2.102 -9.674 -4.814 1.00 95.50 161 PRO A CA 1
ATOM 1333 C C . PRO A 1 161 ? -3.592 -9.991 -4.761 1.00 95.50 161 PRO A C 1
ATOM 1335 O O . PRO A 1 161 ? -4.025 -11.059 -5.200 1.00 95.50 161 PRO A O 1
ATOM 1338 N N . SER A 1 162 ? -4.396 -9.030 -4.324 1.00 96.50 162 SER A N 1
ATOM 1339 C CA . SER A 1 162 ? -5.840 -9.148 -4.441 1.00 96.50 162 SER A CA 1
ATOM 1340 C C . SER A 1 162 ? -6.292 -9.036 -5.902 1.00 96.50 162 SER A C 1
ATOM 1342 O O . SER A 1 162 ? -5.586 -8.532 -6.781 1.00 96.50 162 SER A O 1
ATOM 1344 N N . PHE A 1 163 ? -7.542 -9.416 -6.170 1.00 95.25 163 PHE A N 1
ATOM 1345 C CA . PHE A 1 163 ? -8.160 -9.166 -7.474 1.00 95.25 163 PHE A CA 1
ATOM 1346 C C . PHE A 1 163 ? -8.103 -7.682 -7.883 1.00 95.25 163 PHE A C 1
ATOM 1348 O O . PHE A 1 163 ? -7.928 -7.367 -9.061 1.00 95.25 163 PHE A O 1
ATOM 1355 N N . LYS A 1 164 ? -8.257 -6.758 -6.926 1.00 95.88 164 LYS A N 1
ATOM 1356 C CA . LYS A 1 164 ? -8.252 -5.315 -7.201 1.00 95.88 164 LYS A CA 1
ATOM 1357 C C . LYS A 1 164 ? -6.838 -4.791 -7.452 1.00 95.88 164 LYS A C 1
ATOM 1359 O O . LYS A 1 164 ? -6.697 -3.940 -8.328 1.00 95.88 164 LYS A O 1
ATOM 1364 N N . ASP A 1 165 ? -5.822 -5.350 -6.791 1.00 96.56 165 ASP A N 1
ATOM 1365 C CA . ASP A 1 165 ? -4.410 -5.076 -7.090 1.00 96.56 165 ASP A CA 1
ATOM 1366 C C . ASP A 1 165 ? -4.101 -5.430 -8.555 1.00 96.56 165 ASP A C 1
ATOM 1368 O O . ASP A 1 165 ? -3.660 -4.586 -9.336 1.00 96.56 165 ASP A O 1
ATOM 1372 N N . ILE A 1 166 ? -4.444 -6.657 -8.968 1.00 95.25 166 ILE A N 1
ATOM 1373 C CA . ILE A 1 166 ? -4.263 -7.139 -10.347 1.00 95.25 166 ILE A CA 1
ATOM 1374 C C . ILE A 1 166 ? -5.054 -6.293 -11.351 1.00 95.25 166 ILE A C 1
ATOM 1376 O O . ILE A 1 166 ? -4.532 -5.913 -12.402 1.00 95.25 166 ILE A O 1
ATOM 1380 N N . LYS A 1 167 ? -6.314 -5.966 -11.041 1.00 93.62 167 LYS A N 1
ATOM 1381 C CA . LYS A 1 167 ? -7.158 -5.126 -11.900 1.00 93.62 167 LYS A CA 1
ATOM 1382 C C . LYS A 1 167 ? -6.534 -3.751 -12.128 1.00 93.62 167 LYS A C 1
ATOM 1384 O O . LYS A 1 167 ? -6.562 -3.261 -13.257 1.00 93.62 167 LYS A O 1
ATOM 1389 N N . LEU A 1 168 ? -5.994 -3.130 -11.080 1.00 93.75 168 LEU A N 1
ATOM 1390 C CA . LEU A 1 168 ? -5.367 -1.818 -11.179 1.00 93.75 168 LEU A CA 1
ATOM 1391 C C . LEU A 1 168 ? -4.062 -1.882 -11.987 1.00 93.75 168 LEU A C 1
ATOM 1393 O O . LEU A 1 168 ? -3.871 -1.041 -12.865 1.00 93.75 168 LEU A O 1
ATOM 1397 N N . ILE A 1 169 ? -3.232 -2.915 -11.789 1.00 94.06 169 ILE A N 1
ATOM 1398 C CA . ILE A 1 169 ? -2.049 -3.181 -12.630 1.00 94.06 169 ILE A CA 1
ATOM 1399 C C . ILE A 1 169 ? -2.442 -3.272 -14.104 1.00 94.06 169 ILE A C 1
ATOM 1401 O O . ILE A 1 169 ? -1.906 -2.535 -14.932 1.00 94.06 169 ILE A O 1
ATOM 1405 N N . ASN A 1 170 ? -3.420 -4.114 -14.435 1.00 93.62 170 ASN A N 1
ATOM 1406 C CA . ASN A 1 170 ? -3.844 -4.299 -15.820 1.00 93.62 170 ASN A CA 1
ATOM 1407 C C . ASN A 1 170 ? -4.412 -3.017 -16.429 1.00 93.62 170 ASN A C 1
ATOM 1409 O O . ASN A 1 170 ? -4.124 -2.700 -17.580 1.00 93.62 170 ASN A O 1
ATOM 1413 N N . ARG A 1 171 ? -5.159 -2.229 -15.652 1.00 91.81 171 ARG A N 1
ATOM 1414 C CA . ARG A 1 171 ? -5.706 -0.952 -16.120 1.00 91.81 171 ARG A CA 1
ATOM 1415 C C . ARG A 1 171 ? -4.622 0.067 -16.480 1.00 91.81 171 ARG A C 1
ATOM 1417 O O . ARG A 1 171 ? -4.835 0.876 -17.383 1.00 91.81 171 ARG A O 1
ATOM 1424 N N . LEU A 1 172 ? -3.498 0.051 -15.768 1.00 91.06 172 LEU A N 1
ATOM 1425 C CA . LEU A 1 172 ? -2.397 0.989 -15.978 1.00 91.06 172 LEU A CA 1
ATOM 1426 C C . LEU A 1 172 ? -1.434 0.538 -17.077 1.00 91.06 172 LEU A C 1
ATOM 1428 O O . LEU A 1 172 ? -1.010 1.370 -17.879 1.00 91.06 172 LEU A O 1
ATOM 1432 N N . TYR A 1 173 ? -1.124 -0.758 -17.137 1.00 92.06 173 TYR A N 1
ATOM 1433 C CA . TYR A 1 173 ? -0.021 -1.274 -17.951 1.00 92.06 173 TYR A CA 1
ATOM 1434 C C . TYR A 1 173 ? -0.440 -2.169 -19.123 1.00 92.06 173 TYR A C 1
ATOM 1436 O O . TYR A 1 173 ? 0.352 -2.345 -20.043 1.00 92.06 173 TYR A O 1
ATOM 1444 N N . CYS A 1 174 ? -1.656 -2.718 -19.122 1.00 91.31 174 CYS A N 1
ATOM 1445 C CA . CYS A 1 174 ? -2.067 -3.785 -20.041 1.00 91.31 174 CYS A CA 1
ATOM 1446 C C . CYS A 1 174 ? -3.224 -3.349 -20.938 1.00 91.31 174 CYS A C 1
ATOM 1448 O O . CYS A 1 174 ? -4.354 -3.813 -20.778 1.00 91.31 174 CYS A O 1
ATOM 1450 N N . LYS A 1 175 ? -2.927 -2.420 -21.849 1.00 78.50 175 LYS A N 1
ATOM 1451 C CA . LYS A 1 175 ? -3.868 -1.935 -22.864 1.00 78.50 175 LYS A CA 1
ATOM 1452 C C . LYS A 1 175 ? -3.846 -2.796 -24.116 1.00 78.50 175 LYS A C 1
ATOM 1454 O O . LYS A 1 175 ? -2.734 -3.212 -24.507 1.00 78.50 175 LYS A O 1
#

Organism: NCBI:txid298350

Radius of gyration: 17.0 Å; 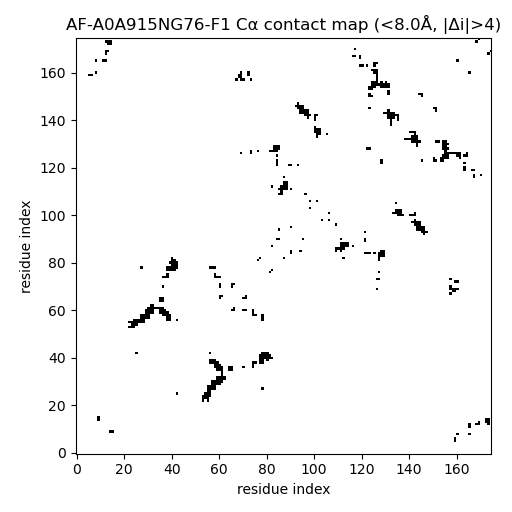Cα contacts (8 Å, |Δi|>4): 289; chains: 1; bounding box: 44×47×45 Å